Protein AF-0000000079728806 (afdb_homodimer)

Radius of gyration: 18.47 Å; Cα contacts (8 Å, |Δi|>4): 311; chains: 2; bounding box: 44×55×40 Å

Nearest PDB structures (foldseek):
  1cg5-assembly1_A  TM=2.812E-01  e=1.504E+00  Hemitrygon akajei
  1x04-assembly1_A-2  TM=3.396E-01  e=4.088E+00  Homo sapiens
  7pmx-assembly1_A  TM=2.905E-01  e=9.563E+00  Homo sapiens
  1cg5-assembly1_A  TM=2.814E-01  e=1.504E+00  Hemitrygon akajei
  1x04-assembly1_A-2  TM=3.400E-01  e=4.088E+00  Homo sapiens

Secondary structure (DSSP, 8-state):
----HHHHHHHHHHHHHHHHHHHHHHTHHHHHHTTSS--HHHHHHHHHHHHHHHHHHHHHHHHHHHHHHHH-S-SHHHHHHHHHHHHHHHHHHHHHHHTTGGGS-HHHHHHHHHHHHHHHHHHHHHHHTTT-/----HHHHHHHHHHHHHHHHHHHHHHTHHHHHHTTSS--HHHHHHHHHHHHHHHHHHHHHHHHHHHHHHHH-S-SHHHHHHHHHHHHHHHHHHHHHHHTTGGGS-HHHHHHHHHHHHHHHHHHHHHHHTTT-

Solvent-accessible surface area (backbone atoms only — not comparable to full-atom values): 13841 Å² total; per-residue (Å²): 133,87,72,53,67,72,54,48,53,49,39,51,52,21,50,50,43,16,49,50,12,52,51,51,38,70,50,43,66,60,60,49,60,71,55,62,81,59,53,74,59,52,41,34,49,50,47,40,36,46,35,43,37,13,48,42,40,20,45,65,10,42,53,54,36,51,46,34,75,74,62,40,73,74,48,66,58,42,44,52,50,46,50,54,47,43,53,52,37,47,47,56,40,51,50,39,56,76,48,37,45,88,69,48,60,67,71,57,43,52,48,43,52,52,44,44,52,48,35,50,52,50,50,50,48,68,74,44,60,85,74,113,133,88,73,55,68,72,55,48,53,50,39,51,52,21,48,50,42,18,47,50,12,52,53,51,37,70,49,42,67,62,58,48,60,71,55,64,81,58,53,72,60,52,42,33,50,50,47,40,35,46,36,43,37,14,49,42,40,20,46,64,10,43,51,55,36,52,46,35,74,74,63,38,72,75,47,66,59,43,45,51,51,46,52,54,46,43,52,52,37,48,48,57,39,50,50,39,55,74,48,38,46,89,69,48,58,69,72,58,44,53,50,44,51,52,43,44,52,49,36,49,52,49,49,51,48,68,75,43,61,83,74,115

Sequence (264 aa):
MRFDLPTILFLAASILYAGHGFLHQLIVGGAISAFQHPDERQSRLILMIWIATGGFMSFLGLLPATLILLFGADPAPVRAALWTNFIALGFLAFHSIVCGIQYLPKPLRIGFYFTSAFAVCHLLFLVTYGKFMRFDLPTILFLAASILYAGHGFLHQLIVGGAISAFQHPDERQSRLILMIWIATGGFMSFLGLLPATLILLFGADPAPVRAALWTNFIALGFLAFHSIVCGIQYLPKPLRIGFYFTSAFAVCHLLFLVTYGKF

Structure (mmCIF, N/CA/C/O backbone):
data_AF-0000000079728806-model_v1
#
loop_
_entity.id
_entity.type
_entity.pdbx_description
1 polymer 'Uncharacterized protein'
#
loop_
_atom_site.group_PDB
_atom_site.id
_atom_site.type_symbol
_atom_site.label_atom_id
_atom_site.label_alt_id
_atom_site.label_comp_id
_atom_site.label_asym_id
_atom_site.label_entity_id
_atom_site.label_seq_id
_atom_site.pdbx_PDB_ins_code
_atom_site.Cartn_x
_atom_site.Cartn_y
_atom_site.Cartn_z
_atom_site.occupancy
_atom_site.B_iso_or_equiv
_atom_site.auth_seq_id
_atom_site.auth_comp_id
_atom_site.auth_asym_id
_atom_site.auth_atom_id
_atom_site.pdbx_PDB_model_num
ATOM 1 N N . MET A 1 1 ? -8.75 14.141 22.328 1 54.91 1 MET A N 1
ATOM 2 C CA . MET A 1 1 ? -9.516 14.602 21.172 1 54.91 1 MET A CA 1
ATOM 3 C C . MET A 1 1 ? -10.844 13.859 21.078 1 54.91 1 MET A C 1
ATOM 5 O O . MET A 1 1 ? -10.898 12.641 21.25 1 54.91 1 MET A O 1
ATOM 9 N N . ARG A 1 2 ? -11.922 14.438 21.25 1 77.88 2 ARG A N 1
ATOM 10 C CA . ARG A 1 2 ? -13.219 13.789 21.141 1 77.88 2 ARG A CA 1
ATOM 11 C C . ARG A 1 2 ? -13.625 13.633 19.672 1 77.88 2 ARG A C 1
ATOM 13 O O . ARG A 1 2 ? -13.672 14.617 18.922 1 77.88 2 ARG A O 1
ATOM 20 N N . PHE A 1 3 ? -13.703 12.375 19.234 1 87.88 3 PHE A N 1
ATOM 21 C CA . PHE A 1 3 ? -14.102 12.109 17.859 1 87.88 3 PHE A CA 1
ATOM 22 C C . PHE A 1 3 ? -15.625 12.102 17.734 1 87.88 3 PHE A C 1
ATOM 24 O O . PHE A 1 3 ? -16.328 11.586 18.609 1 87.88 3 PHE A O 1
ATOM 31 N N . ASP A 1 4 ? -16.109 12.797 16.75 1 90.38 4 ASP A N 1
ATOM 32 C CA . ASP A 1 4 ? -17.531 12.68 16.438 1 90.38 4 ASP A CA 1
ATOM 33 C C . ASP A 1 4 ? -17.859 11.281 15.914 1 90.38 4 ASP A C 1
ATOM 35 O O . ASP A 1 4 ? -16.969 10.477 15.664 1 90.38 4 ASP A O 1
ATOM 39 N N . LEU A 1 5 ? -19.094 10.922 15.797 1 90.31 5 LEU A N 1
ATOM 40 C CA . LEU A 1 5 ? -19.562 9.57 15.461 1 90.31 5 LEU A CA 1
ATOM 41 C C . LEU A 1 5 ? -19.062 9.156 14.086 1 90.31 5 LEU A C 1
ATOM 43 O O . LEU A 1 5 ? -18.531 8.055 13.914 1 90.31 5 LEU A O 1
ATOM 47 N N . PRO A 1 6 ? -19.203 9.961 13.016 1 92.25 6 PRO A N 1
ATOM 48 C CA . PRO A 1 6 ? -18.672 9.578 11.711 1 92.25 6 PRO A CA 1
ATOM 49 C C . PRO A 1 6 ? -17.188 9.234 11.75 1 92.25 6 PRO A C 1
ATOM 51 O O . PRO A 1 6 ? -16.734 8.297 11.086 1 92.25 6 PRO A O 1
ATOM 54 N N . THR A 1 7 ? -16.484 9.984 12.539 1 95.25 7 THR A N 1
ATOM 55 C CA . THR A 1 7 ? -15.047 9.734 12.664 1 95.25 7 THR A CA 1
ATOM 56 C C . THR A 1 7 ? -14.789 8.406 13.367 1 95.25 7 THR A C 1
ATOM 58 O O . THR A 1 7 ? -13.906 7.648 12.969 1 95.25 7 THR A O 1
ATOM 61 N N . ILE A 1 8 ? -15.531 8.133 14.375 1 95.5 8 ILE A N 1
ATOM 62 C CA . ILE A 1 8 ? -15.383 6.883 15.109 1 95.5 8 ILE A CA 1
ATOM 63 C C . ILE A 1 8 ? -15.711 5.703 14.203 1 95.5 8 ILE A C 1
ATOM 65 O O . ILE A 1 8 ? -15 4.699 14.195 1 95.5 8 ILE A O 1
ATOM 69 N N . LEU A 1 9 ? -16.797 5.805 13.438 1 96.12 9 LEU A N 1
ATOM 70 C CA . LEU A 1 9 ? -17.203 4.75 12.523 1 96.12 9 LEU A CA 1
ATOM 71 C C . LEU A 1 9 ? -16.141 4.52 11.453 1 96.12 9 LEU A C 1
ATOM 73 O O . LEU A 1 9 ? -15.836 3.375 11.102 1 96.12 9 LEU A O 1
ATOM 77 N N . PHE A 1 10 ? -15.641 5.578 10.961 1 97.75 10 PHE A N 1
ATOM 78 C CA . PHE A 1 10 ? -14.594 5.457 9.945 1 97.75 10 PHE A CA 1
ATOM 79 C C . PHE A 1 10 ? -13.336 4.828 10.531 1 97.75 10 PHE A C 1
ATOM 81 O O . PHE A 1 10 ? -12.695 3.998 9.883 1 97.75 10 PHE A O 1
ATOM 88 N N . LEU A 1 11 ? -12.992 5.207 11.75 1 97.5 11 LEU A N 1
ATOM 89 C CA . LEU A 1 11 ? -11.852 4.609 12.438 1 97.5 11 LEU A CA 1
ATOM 90 C C . LEU A 1 11 ? -12.055 3.109 12.625 1 97.5 11 LEU A C 1
ATOM 92 O O . LEU A 1 11 ? -11.141 2.316 12.375 1 97.5 11 LEU A O 1
ATOM 96 N N . ALA A 1 12 ? -13.195 2.723 13.008 1 97.88 12 ALA A N 1
ATOM 97 C CA . ALA A 1 12 ? -13.508 1.306 13.172 1 97.88 12 ALA A CA 1
ATOM 98 C C . ALA A 1 12 ? -13.398 0.56 11.844 1 97.88 12 ALA A C 1
ATOM 100 O O . ALA A 1 12 ? -12.82 -0.527 11.789 1 97.88 12 ALA A O 1
ATOM 101 N N . ALA A 1 13 ? -13.984 1.123 10.812 1 98.19 13 ALA A N 1
ATOM 102 C CA . ALA A 1 13 ? -13.898 0.527 9.477 1 98.19 13 ALA A CA 1
ATOM 103 C C . ALA A 1 13 ? -12.445 0.394 9.023 1 98.19 13 ALA A C 1
ATOM 105 O O . ALA A 1 13 ? -12.07 -0.611 8.422 1 98.19 13 ALA A O 1
ATOM 106 N N . SER A 1 14 ? -11.664 1.399 9.312 1 98.56 14 SER A N 1
ATOM 107 C CA . SER A 1 14 ? -10.25 1.396 8.938 1 98.56 14 SER A CA 1
ATOM 108 C C . SER A 1 14 ? -9.492 0.289 9.664 1 98.56 14 SER A C 1
ATOM 110 O O . SER A 1 14 ? -8.703 -0.438 9.047 1 98.56 14 SER A O 1
ATOM 112 N N . ILE A 1 15 ? -9.719 0.127 10.883 1 98.19 15 ILE A N 1
ATOM 113 C CA . ILE A 1 15 ? -9.055 -0.894 11.688 1 98.19 15 ILE A CA 1
ATOM 114 C C . ILE A 1 15 ? -9.508 -2.281 11.242 1 98.19 15 ILE A C 1
ATOM 116 O O . ILE A 1 15 ? -8.703 -3.207 11.148 1 98.19 15 ILE A O 1
ATOM 120 N N . LEU A 1 16 ? -10.797 -2.412 10.969 1 97.94 16 LEU A N 1
ATOM 121 C CA . LEU A 1 16 ? -11.312 -3.68 10.469 1 97.94 16 LEU A CA 1
ATOM 122 C C . LEU A 1 16 ? -10.664 -4.055 9.148 1 97.94 16 LEU A C 1
ATOM 124 O O . LEU A 1 16 ? -10.289 -5.211 8.938 1 97.94 16 LEU A O 1
ATOM 128 N N . TYR A 1 17 ? -10.531 -3.131 8.281 1 97.94 17 TYR A N 1
ATOM 129 C CA . TYR A 1 17 ? -9.914 -3.395 6.988 1 97.94 17 TYR A CA 1
ATOM 130 C C . TYR A 1 17 ? -8.438 -3.748 7.148 1 97.94 17 TYR A C 1
ATOM 132 O O . TYR A 1 17 ? -7.93 -4.629 6.457 1 97.94 17 TYR A O 1
ATOM 140 N N . ALA A 1 18 ? -7.758 -3.006 8.047 1 97.62 18 ALA A N 1
ATOM 141 C CA . ALA A 1 18 ? -6.383 -3.385 8.359 1 97.62 18 ALA A CA 1
ATOM 142 C C . ALA A 1 18 ? -6.309 -4.832 8.844 1 97.62 18 ALA A C 1
ATOM 144 O O . ALA A 1 18 ? -5.414 -5.578 8.445 1 97.62 18 ALA A O 1
ATOM 145 N N . GLY A 1 19 ? -7.219 -5.211 9.711 1 97.12 19 GLY A N 1
ATOM 146 C CA . GLY A 1 19 ? -7.305 -6.586 10.18 1 97.12 19 GLY A CA 1
ATOM 147 C C . GLY A 1 19 ? -7.547 -7.582 9.062 1 97.12 19 GLY A C 1
ATOM 148 O O . GLY A 1 19 ? -6.98 -8.68 9.07 1 97.12 19 GLY A O 1
ATOM 149 N N . HIS A 1 20 ? -8.422 -7.242 8.133 1 94.94 20 HIS A N 1
ATOM 150 C CA . HIS A 1 20 ? -8.664 -8.07 6.957 1 94.94 20 HIS A CA 1
ATOM 151 C C . HIS A 1 20 ? -7.363 -8.336 6.203 1 94.94 20 HIS A C 1
ATOM 153 O O . HIS A 1 20 ? -7.098 -9.469 5.793 1 94.94 20 HIS A O 1
ATOM 159 N N . GLY A 1 21 ? -6.582 -7.324 5.973 1 94.94 21 GLY A N 1
ATOM 160 C CA . GLY A 1 21 ? -5.285 -7.504 5.336 1 94.94 21 GLY A CA 1
ATOM 161 C C . GLY A 1 21 ? -4.371 -8.438 6.105 1 94.94 21 GLY A C 1
ATOM 162 O O . GLY A 1 21 ? -3.666 -9.258 5.512 1 94.94 21 GLY A O 1
ATOM 163 N N . PHE A 1 22 ? -4.371 -8.305 7.438 1 94.75 22 PHE A N 1
ATOM 164 C CA . PHE A 1 22 ? -3.553 -9.164 8.281 1 94.75 22 PHE A CA 1
ATOM 165 C C . PHE A 1 22 ? -3.99 -10.617 8.164 1 94.75 22 PHE A C 1
ATOM 167 O O . PHE A 1 22 ? -3.156 -11.508 7.996 1 94.75 22 PHE A O 1
ATOM 174 N N . LEU A 1 23 ? -5.285 -10.859 8.195 1 92.44 23 LEU A N 1
ATOM 175 C CA . LEU A 1 23 ? -5.812 -12.211 8.055 1 92.44 23 LEU A CA 1
ATOM 176 C C . LEU A 1 23 ? -5.477 -12.781 6.676 1 92.44 23 LEU A C 1
ATOM 178 O O . LEU A 1 23 ? -5.141 -13.961 6.555 1 92.44 23 LEU A O 1
ATOM 182 N N . HIS A 1 24 ? -5.59 -11.969 5.637 1 90.81 24 HIS A N 1
ATOM 183 C CA . HIS A 1 24 ? -5.207 -12.359 4.281 1 90.81 24 HIS A CA 1
ATOM 184 C C . HIS A 1 24 ? -3.787 -12.906 4.242 1 90.81 24 HIS A C 1
ATOM 186 O O . HIS A 1 24 ? -3.535 -13.945 3.619 1 90.81 24 HIS A O 1
ATOM 192 N N . GLN A 1 25 ? -2.857 -12.32 4.965 1 90.12 25 GLN A N 1
ATOM 193 C CA . GLN A 1 25 ? -1.462 -12.742 4.992 1 90.12 25 GLN A CA 1
ATOM 194 C C . GLN A 1 25 ? -1.316 -14.117 5.641 1 90.12 25 GLN A C 1
ATOM 196 O O . GLN A 1 25 ? -0.486 -14.922 5.219 1 90.12 25 GLN A O 1
ATOM 201 N N . LEU A 1 26 ? -2.17 -14.453 6.559 1 88.5 26 LEU A N 1
ATOM 202 C CA . LEU A 1 26 ? -2.045 -15.672 7.348 1 88.5 26 LEU A CA 1
ATOM 203 C C . LEU A 1 26 ? -2.605 -16.875 6.586 1 88.5 26 LEU A C 1
ATOM 205 O O . LEU A 1 26 ? -2.213 -18.016 6.84 1 88.5 26 LEU A O 1
ATOM 209 N N . ILE A 1 27 ? 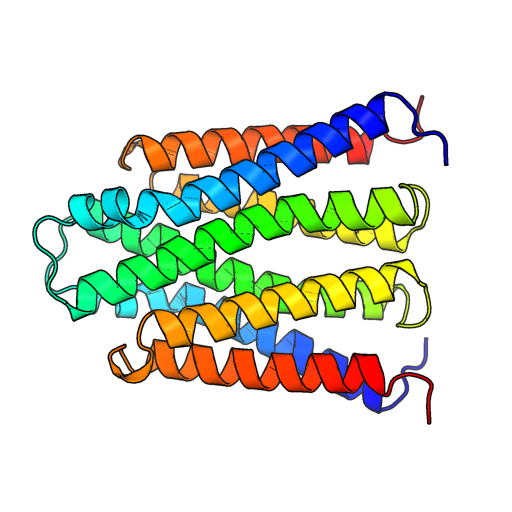-3.457 -16.672 5.625 1 84.75 27 ILE A N 1
ATOM 210 C CA . ILE A 1 27 ? -4.094 -17.797 4.938 1 84.75 27 ILE A CA 1
ATOM 211 C C . ILE A 1 27 ? -3.312 -18.125 3.666 1 84.75 27 ILE A C 1
ATOM 213 O O . ILE A 1 27 ? -3.898 -18.531 2.658 1 84.75 27 ILE A O 1
ATOM 217 N N . VAL A 1 28 ? -2.029 -18.016 3.689 1 80.06 28 VAL A N 1
ATOM 218 C CA . VAL A 1 28 ? -1.136 -18.219 2.553 1 80.06 28 VAL A CA 1
ATOM 219 C C . VAL A 1 28 ? -1.184 -19.688 2.113 1 80.06 28 VAL A C 1
ATOM 221 O O . VAL A 1 28 ? -1.068 -19.984 0.923 1 80.06 28 VAL A O 1
ATOM 224 N N . GLY A 1 29 ? -1.342 -20.578 3.02 1 79.44 29 GLY A N 1
ATOM 225 C CA . GLY A 1 29 ? -1.487 -21.984 2.664 1 79.44 29 GLY A CA 1
ATOM 226 C C . GLY A 1 29 ? -2.643 -22.234 1.714 1 79.44 29 GLY A C 1
ATOM 227 O O . GLY A 1 29 ? -2.527 -23.047 0.793 1 79.44 29 GLY A O 1
ATOM 228 N N . GLY A 1 30 ? -3.701 -21.578 1.938 1 77.81 30 GLY A N 1
ATOM 229 C CA . GLY A 1 30 ? -4.832 -21.656 1.026 1 77.81 30 GLY A CA 1
ATOM 230 C C . GLY A 1 30 ? -4.516 -21.156 -0.366 1 77.81 30 GLY A C 1
ATOM 231 O O . GLY A 1 30 ? -4.93 -21.75 -1.361 1 77.81 30 GLY A O 1
ATOM 232 N N . ALA A 1 31 ? -3.723 -20.203 -0.499 1 76.69 31 ALA A N 1
ATOM 233 C CA . ALA A 1 31 ? -3.322 -19.641 -1.788 1 76.69 31 ALA A CA 1
ATOM 234 C C . ALA A 1 31 ? -2.436 -20.625 -2.557 1 76.69 31 ALA A C 1
ATOM 236 O O . ALA A 1 31 ? -2.629 -20.828 -3.756 1 76.69 31 ALA A O 1
ATOM 237 N N . ILE A 1 32 ? -1.558 -21.188 -1.807 1 80.38 32 ILE A N 1
ATOM 238 C CA . ILE A 1 32 ? -0.634 -22.125 -2.43 1 80.38 32 ILE A CA 1
ATOM 239 C C . ILE A 1 32 ? -1.401 -23.344 -2.93 1 80.38 32 ILE A C 1
ATOM 241 O O . ILE A 1 32 ? -1.142 -23.844 -4.027 1 80.38 32 ILE A O 1
ATOM 245 N N . SER A 1 33 ? -2.293 -23.75 -2.188 1 77.38 33 SER A N 1
ATOM 246 C CA . SER A 1 33 ? -3.041 -24.953 -2.527 1 77.38 33 SER A CA 1
ATOM 247 C C . SER A 1 33 ? -3.895 -24.734 -3.771 1 77.38 33 SER A C 1
ATOM 249 O O . SER A 1 33 ? -4.25 -25.703 -4.457 1 77.38 33 SER A O 1
ATOM 251 N N . ALA A 1 34 ? -4.18 -23.578 -4.105 1 71.75 34 ALA A N 1
ATOM 252 C CA . ALA A 1 34 ? -4.957 -23.266 -5.305 1 71.75 34 ALA A CA 1
ATOM 253 C C . ALA A 1 34 ? -4.172 -23.594 -6.57 1 71.75 34 ALA A C 1
ATOM 255 O O . ALA A 1 34 ? -4.754 -23.75 -7.645 1 71.75 34 ALA A O 1
ATOM 256 N N . PHE A 1 35 ? -2.867 -23.641 -6.574 1 74.5 35 PHE A N 1
ATOM 257 C CA . PHE A 1 35 ? -2.045 -23.906 -7.746 1 74.5 35 PHE A CA 1
ATOM 258 C C . PHE A 1 35 ? -1.725 -25.391 -7.852 1 74.5 35 PHE A C 1
ATOM 260 O O . PHE A 1 35 ? -1.108 -25.828 -8.82 1 74.5 35 PHE A O 1
ATOM 267 N N . GLN A 1 36 ? -2.328 -26.062 -7.441 1 67 36 GLN A N 1
ATOM 268 C CA . GLN A 1 36 ? -2.219 -27.516 -7.566 1 67 36 GLN A CA 1
ATOM 269 C C . GLN A 1 36 ? -0.763 -27.938 -7.723 1 67 36 GLN A C 1
ATOM 271 O O . GLN A 1 36 ? -0.224 -27.938 -8.836 1 67 36 GLN A O 1
ATOM 276 N N . HIS A 1 37 ? -0.064 -28.281 -6.906 1 69.81 37 HIS A N 1
ATOM 277 C CA . HIS A 1 37 ? 1.261 -28.891 -6.816 1 69.81 37 HIS A CA 1
ATOM 278 C C . HIS A 1 37 ? 2.34 -27.938 -7.312 1 69.81 37 HIS A C 1
ATOM 280 O O . HIS A 1 37 ? 3.072 -28.25 -8.25 1 69.81 37 HIS A O 1
ATOM 286 N N . PRO A 1 38 ? 2.4 -26.766 -6.871 1 74.62 38 PRO A N 1
ATOM 287 C CA . PRO A 1 38 ? 3.498 -25.859 -7.254 1 74.62 38 PRO A CA 1
ATOM 288 C C . PRO A 1 38 ? 4.859 -26.359 -6.77 1 74.62 38 PRO A C 1
ATOM 290 O O . PRO A 1 38 ? 4.945 -27.016 -5.723 1 74.62 38 PRO A O 1
ATOM 293 N N . ASP A 1 39 ? 5.824 -26.172 -7.684 1 80.81 39 ASP A N 1
ATOM 294 C CA . ASP A 1 39 ? 7.16 -26.469 -7.188 1 80.81 39 ASP A CA 1
ATOM 295 C C . ASP A 1 39 ? 7.59 -25.469 -6.125 1 80.81 39 ASP A C 1
ATOM 297 O O . ASP A 1 39 ? 6.801 -24.609 -5.723 1 80.81 39 ASP A O 1
ATOM 301 N N . GLU A 1 40 ? 8.742 -25.641 -5.539 1 81.44 40 GLU A N 1
ATOM 302 C CA . GLU A 1 40 ? 9.211 -24.828 -4.426 1 81.44 40 GLU A CA 1
ATOM 303 C C . GLU A 1 40 ? 9.32 -23.359 -4.828 1 81.44 40 GLU A C 1
ATOM 305 O O . GLU A 1 40 ? 8.938 -22.469 -4.07 1 81.44 40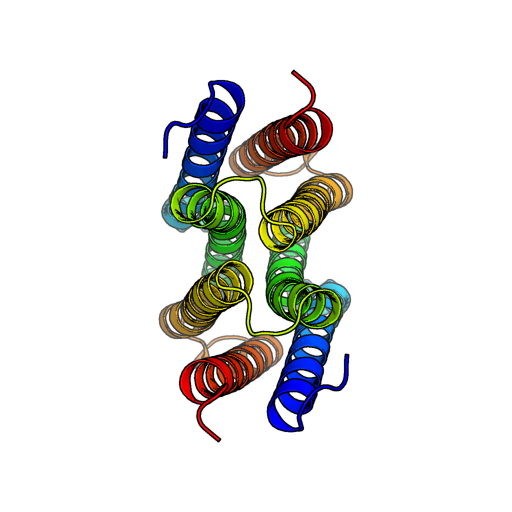 GLU A O 1
ATOM 310 N N . ARG A 1 41 ? 9.828 -23.125 -5.984 1 79.25 41 ARG A N 1
ATOM 311 C CA . ARG A 1 41 ? 10 -21.766 -6.457 1 79.25 41 ARG A CA 1
ATOM 312 C C . ARG A 1 41 ? 8.656 -21.078 -6.641 1 79.25 41 ARG A C 1
ATOM 314 O O . ARG A 1 41 ? 8.484 -19.922 -6.25 1 79.25 41 ARG A O 1
ATOM 321 N N . GLN A 1 42 ? 7.73 -21.75 -7.191 1 81.31 42 GLN A N 1
ATOM 322 C CA . GLN A 1 42 ? 6.383 -21.234 -7.391 1 81.31 42 GLN A CA 1
ATOM 323 C C . GLN A 1 42 ? 5.695 -20.953 -6.059 1 81.31 42 GLN A C 1
ATOM 325 O O . GLN A 1 42 ? 5.035 -19.922 -5.891 1 81.31 42 GLN A O 1
ATOM 330 N N . SER A 1 43 ? 5.898 -21.812 -5.148 1 83.25 43 SER A N 1
ATOM 331 C CA . SER A 1 43 ? 5.305 -21.656 -3.824 1 83.25 43 SER A CA 1
ATOM 332 C C . SER A 1 43 ? 5.844 -20.406 -3.123 1 83.25 43 SER A C 1
ATOM 334 O O . SER A 1 43 ? 5.086 -19.656 -2.512 1 83.25 43 SER A O 1
ATOM 336 N N . ARG A 1 44 ? 7.09 -20.188 -3.238 1 83.62 44 ARG A N 1
ATOM 337 C CA . ARG A 1 44 ? 7.715 -19.016 -2.627 1 83.62 44 ARG A CA 1
ATOM 338 C C . ARG A 1 44 ? 7.23 -17.734 -3.289 1 83.62 44 ARG A C 1
ATOM 340 O O . ARG A 1 44 ? 7.059 -16.703 -2.619 1 83.62 44 ARG A O 1
ATOM 347 N N . LEU A 1 45 ? 7.059 -17.797 -4.551 1 83.19 45 LEU A N 1
ATOM 348 C CA . LEU A 1 45 ? 6.547 -16.625 -5.27 1 83.19 45 LEU A CA 1
ATOM 349 C C . LEU A 1 45 ? 5.125 -16.297 -4.828 1 83.19 45 LEU A C 1
ATOM 351 O O . LEU A 1 45 ? 4.816 -15.141 -4.543 1 83.19 45 LEU A O 1
ATOM 355 N N . ILE A 1 46 ? 4.336 -17.297 -4.734 1 83.75 46 ILE A N 1
ATOM 356 C CA . ILE A 1 46 ? 2.961 -17.078 -4.293 1 83.75 46 ILE A CA 1
ATOM 357 C C . ILE A 1 46 ? 2.953 -16.531 -2.869 1 83.75 46 ILE A C 1
ATOM 359 O O . ILE A 1 46 ? 2.211 -15.594 -2.568 1 83.75 46 ILE A O 1
ATOM 363 N N . LEU A 1 47 ? 3.779 -17.094 -2.07 1 85.44 47 LEU A N 1
ATOM 364 C CA . LEU A 1 47 ? 3.902 -16.625 -0.692 1 85.44 47 LEU A CA 1
ATOM 365 C C . LEU A 1 47 ? 4.266 -15.148 -0.647 1 85.44 47 LEU A C 1
ATOM 367 O O . LEU A 1 47 ? 3.627 -14.367 0.064 1 85.44 47 LEU A O 1
ATOM 371 N N . MET A 1 48 ? 5.191 -14.789 -1.419 1 87.81 48 MET A N 1
ATOM 372 C CA . MET A 1 48 ? 5.703 -13.422 -1.41 1 87.81 48 MET A CA 1
ATOM 373 C C . MET A 1 48 ? 4.641 -12.438 -1.881 1 87.81 48 MET A C 1
ATOM 375 O O . MET A 1 48 ? 4.371 -11.438 -1.209 1 87.81 48 MET A O 1
ATOM 379 N N . ILE A 1 49 ? 4.023 -12.758 -2.943 1 87.06 49 ILE A N 1
ATOM 380 C CA . ILE A 1 49 ? 3.086 -11.805 -3.523 1 87.06 49 ILE A CA 1
ATOM 381 C C . ILE A 1 49 ? 1.796 -11.789 -2.707 1 87.06 49 ILE A C 1
ATOM 383 O O . ILE A 1 49 ? 1.155 -10.742 -2.568 1 87.06 49 ILE A O 1
ATOM 387 N N . TRP A 1 50 ? 1.45 -12.93 -2.113 1 88.06 50 TRP A N 1
ATOM 388 C CA . TRP A 1 50 ? 0.273 -13.023 -1.256 1 88.06 50 TRP A CA 1
ATOM 389 C C . TRP A 1 50 ? 0.445 -12.164 -0.004 1 88.06 50 TRP A C 1
ATOM 391 O O . TRP A 1 50 ? -0.433 -11.375 0.339 1 88.06 50 TRP A O 1
ATOM 401 N N . ILE A 1 51 ? 1.519 -12.25 0.576 1 90.75 51 ILE A N 1
ATOM 402 C CA . ILE A 1 51 ? 1.796 -11.5 1.797 1 90.75 51 ILE A CA 1
ATOM 403 C C . ILE A 1 51 ? 1.9 -10.008 1.476 1 90.75 51 ILE A C 1
ATOM 405 O O . ILE A 1 51 ? 1.405 -9.172 2.23 1 90.75 51 ILE A O 1
ATOM 409 N N . ALA A 1 52 ? 2.504 -9.727 0.376 1 91.75 52 ALA A N 1
ATOM 410 C CA . ALA A 1 52 ? 2.609 -8.328 -0.027 1 91.75 52 ALA A CA 1
ATOM 411 C C . ALA A 1 52 ? 1.229 -7.723 -0.258 1 91.75 52 ALA A C 1
ATOM 413 O O . ALA A 1 52 ? 0.977 -6.574 0.122 1 91.75 52 ALA A O 1
ATOM 414 N N . THR A 1 53 ? 0.348 -8.43 -0.856 1 92.06 53 THR A N 1
ATOM 415 C CA . THR A 1 53 ? -1.004 -7.949 -1.11 1 92.06 53 THR A CA 1
ATOM 416 C C . THR A 1 53 ? -1.744 -7.699 0.2 1 92.06 53 THR A C 1
ATOM 418 O O . THR A 1 53 ? -2.363 -6.648 0.378 1 92.06 53 THR A O 1
ATOM 421 N N . GLY A 1 54 ? -1.649 -8.633 1.02 1 93.75 54 GLY A N 1
ATOM 422 C CA . GLY A 1 54 ? -2.24 -8.422 2.332 1 93.75 54 GLY A CA 1
ATOM 423 C C . GLY A 1 54 ? -1.643 -7.25 3.08 1 93.75 54 GLY A C 1
ATOM 424 O O . GLY A 1 54 ? -2.352 -6.531 3.787 1 93.75 54 GLY A O 1
ATOM 425 N N . GLY A 1 55 ? -0.327 -7.152 2.961 1 95 55 GLY A N 1
ATOM 426 C CA . GLY A 1 55 ? 0.341 -6.004 3.553 1 95 55 GLY A CA 1
ATOM 427 C C . GLY A 1 55 ? -0.17 -4.68 3.021 1 95 55 GLY A C 1
ATOM 428 O O . GLY A 1 55 ? -0.319 -3.717 3.779 1 95 55 GLY A O 1
ATOM 429 N N . PHE A 1 56 ? -0.42 -4.641 1.726 1 96.31 56 PHE A N 1
ATOM 430 C CA . PHE A 1 56 ? -0.988 -3.447 1.108 1 96.31 56 PHE A CA 1
ATOM 431 C C . PHE A 1 56 ? -2.336 -3.105 1.731 1 96.31 56 PHE A C 1
ATOM 433 O O . PHE A 1 56 ? -2.578 -1.957 2.109 1 96.31 56 PHE A O 1
ATOM 440 N N . MET A 1 57 ? -3.152 -4.094 1.903 1 96.19 57 MET A N 1
ATOM 441 C CA . MET A 1 57 ? -4.473 -3.896 2.496 1 96.19 57 MET A CA 1
ATOM 442 C C . MET A 1 57 ? -4.355 -3.408 3.936 1 96.19 57 MET A C 1
ATOM 444 O O . MET A 1 57 ? -5.043 -2.469 4.336 1 96.19 57 MET A O 1
ATOM 448 N N . SER A 1 58 ? -3.496 -4.023 4.66 1 97.19 58 SER A N 1
ATOM 449 C CA . SER A 1 58 ? -3.295 -3.605 6.043 1 97.19 58 SER A CA 1
ATOM 450 C C . SER A 1 58 ? -2.836 -2.152 6.117 1 97.19 58 SER A C 1
ATOM 452 O O . SER A 1 58 ? -3.312 -1.388 6.961 1 97.19 58 SER A O 1
ATOM 454 N N . PHE A 1 59 ? -1.943 -1.815 5.254 1 98.19 59 PHE A N 1
ATOM 455 C CA . PHE A 1 59 ? -1.423 -0.454 5.238 1 98.19 59 PHE A CA 1
ATOM 456 C C . PHE A 1 59 ? -2.531 0.545 4.926 1 98.19 59 PHE A C 1
ATOM 458 O O . PHE A 1 59 ? -2.621 1.597 5.562 1 98.19 59 PHE A O 1
ATOM 465 N N . LEU A 1 60 ? -3.373 0.224 4.004 1 98.25 60 LEU A N 1
ATOM 466 C CA . LEU A 1 60 ? -4.434 1.129 3.578 1 98.25 60 LEU A CA 1
ATOM 467 C C . LEU A 1 60 ? -5.465 1.318 4.688 1 98.25 60 LEU A C 1
ATOM 469 O O . LEU A 1 60 ? -6.219 2.297 4.68 1 98.25 60 LEU A O 1
ATOM 473 N N . GLY A 1 61 ? -5.52 0.395 5.578 1 98.44 61 GLY A N 1
ATOM 474 C CA . GLY A 1 61 ? -6.359 0.567 6.754 1 98.44 61 GLY A CA 1
ATOM 475 C C . GLY A 1 61 ? -5.66 1.3 7.883 1 98.44 61 GLY A C 1
ATOM 476 O O . GLY A 1 61 ? -6.254 2.168 8.523 1 98.44 61 GLY A O 1
ATOM 477 N N . LEU A 1 62 ? -4.379 1.032 8.062 1 98.19 62 LEU A N 1
ATOM 478 C CA . LEU A 1 62 ? -3.637 1.555 9.203 1 98.19 62 LEU A CA 1
ATOM 479 C C . LEU A 1 62 ? -3.283 3.023 8.992 1 98.19 62 LEU A C 1
ATOM 481 O O . LEU A 1 62 ? -3.242 3.799 9.953 1 98.19 62 LEU A O 1
ATOM 485 N N . LEU A 1 63 ? -3.014 3.416 7.793 1 98.44 63 LEU A N 1
ATOM 486 C CA . LEU A 1 63 ? -2.594 4.789 7.523 1 98.44 63 LEU A CA 1
ATOM 487 C C . LEU A 1 63 ? -3.668 5.781 7.961 1 98.44 63 LEU A C 1
ATOM 489 O O . LEU A 1 63 ? -3.408 6.66 8.789 1 98.44 63 LEU A O 1
ATOM 493 N N . PRO A 1 64 ? -4.887 5.664 7.457 1 98.31 64 PRO A N 1
ATOM 494 C CA . PRO A 1 64 ? -5.906 6.609 7.922 1 98.31 64 PRO A CA 1
ATOM 495 C C . PRO A 1 64 ? -6.16 6.508 9.422 1 98.31 64 PRO A C 1
ATOM 497 O O . PRO A 1 64 ? -6.363 7.527 10.086 1 98.31 64 PRO A O 1
ATOM 500 N N . ALA A 1 65 ? -6.18 5.254 9.961 1 98.25 65 ALA A N 1
ATOM 501 C CA . ALA A 1 65 ? -6.406 5.086 11.398 1 98.25 65 ALA A CA 1
ATOM 502 C C . ALA A 1 65 ? -5.352 5.832 12.211 1 98.25 65 ALA A C 1
ATOM 504 O O . ALA A 1 65 ? -5.684 6.551 13.156 1 98.25 65 ALA A O 1
ATOM 505 N N . THR A 1 66 ? -4.098 5.703 11.812 1 98.19 66 THR A N 1
ATOM 506 C CA . THR A 1 66 ? -2.99 6.328 12.531 1 98.19 66 THR A CA 1
ATOM 507 C C . THR A 1 66 ? -3.09 7.852 12.453 1 98.19 66 THR A C 1
ATOM 509 O O . THR A 1 66 ? -3.004 8.531 13.477 1 98.19 66 THR A O 1
ATOM 512 N N . LEU A 1 67 ? -3.295 8.398 11.328 1 98.38 67 LEU A N 1
ATOM 513 C CA . LEU A 1 67 ? -3.305 9.844 11.141 1 98.38 67 LEU A CA 1
ATOM 514 C C . LEU A 1 67 ? -4.492 10.477 11.859 1 98.38 67 LEU A C 1
ATOM 516 O O . LEU A 1 67 ? -4.348 11.516 12.5 1 98.38 67 LEU A O 1
ATOM 520 N N . ILE A 1 68 ? -5.602 9.812 11.766 1 97.75 68 ILE A N 1
ATOM 521 C CA . ILE A 1 68 ? -6.801 10.367 12.383 1 97.75 68 ILE A CA 1
ATOM 522 C C . ILE A 1 68 ? -6.676 10.281 13.906 1 97.75 68 ILE A C 1
ATOM 524 O O . ILE A 1 68 ? -7.051 11.219 14.617 1 97.75 68 ILE A O 1
ATOM 528 N N . LEU A 1 69 ? -6.188 9.203 14.383 1 97.44 69 LEU A N 1
ATOM 529 C CA . LEU A 1 69 ? -6.02 9.047 15.828 1 97.44 69 LEU A CA 1
ATOM 530 C C . LEU A 1 69 ? -5.055 10.094 16.375 1 97.44 69 LEU A C 1
ATOM 532 O O . LEU A 1 69 ? -5.262 10.625 17.469 1 97.44 69 LEU A O 1
ATOM 536 N N . LEU A 1 70 ? -4.078 10.438 15.594 1 97.25 70 LEU A N 1
ATOM 537 C CA . LEU A 1 70 ? -3.029 11.328 16.094 1 97.25 70 LEU A CA 1
ATOM 538 C C . LEU A 1 70 ? -3.402 12.789 15.859 1 97.25 70 LEU A C 1
ATOM 540 O O . LEU A 1 70 ? -3.066 13.656 16.672 1 97.25 70 LEU A O 1
ATOM 544 N N . PHE A 1 71 ? -4.113 13.094 14.781 1 97 71 PHE A N 1
ATOM 545 C CA . PHE A 1 71 ? -4.203 14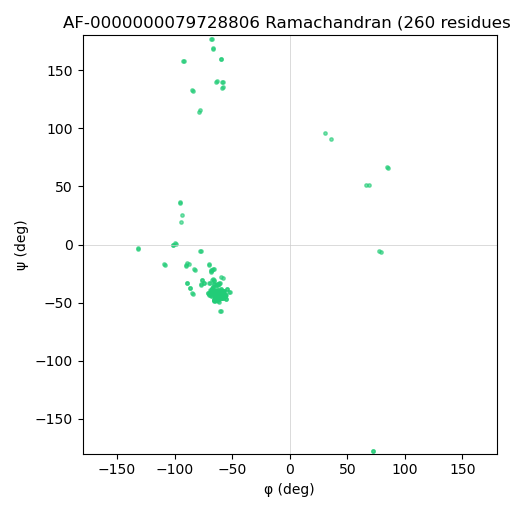.492 14.391 1 97 71 PHE A CA 1
ATOM 546 C C . PHE A 1 71 ? -5.645 14.883 14.102 1 97 71 PHE A C 1
ATOM 548 O O . PHE A 1 71 ? -5.938 16.047 13.836 1 97 71 PHE A O 1
ATOM 555 N N . GLY A 1 72 ? -6.531 13.938 14.18 1 95.31 72 GLY A N 1
ATOM 556 C CA . GLY A 1 72 ? -7.879 14.234 13.711 1 95.31 72 GLY A CA 1
ATOM 557 C C . GLY A 1 72 ? -7.973 14.344 12.203 1 95.31 72 GLY A C 1
ATOM 558 O O . GLY A 1 72 ? -6.988 14.125 11.492 1 95.31 72 GLY A O 1
ATOM 559 N N . ALA A 1 73 ? -9.148 14.664 11.703 1 94.12 73 ALA A N 1
ATOM 560 C CA . ALA A 1 73 ? -9.398 14.664 10.266 1 94.12 73 ALA A CA 1
ATOM 561 C C . ALA A 1 73 ? -9.312 16.078 9.688 1 94.12 73 ALA A C 1
ATOM 563 O O . ALA A 1 73 ? -9.336 16.25 8.469 1 94.12 73 ALA A O 1
ATOM 564 N N . ASP A 1 74 ? -9.047 17.031 10.422 1 93.75 74 ASP A N 1
ATOM 565 C CA . ASP A 1 74 ? -9.172 18.422 10 1 93.75 74 ASP A CA 1
ATOM 566 C C . ASP A 1 74 ? -7.93 18.891 9.242 1 93.75 74 ASP A C 1
ATOM 568 O O . ASP A 1 74 ? -8.039 19.578 8.227 1 93.75 74 ASP A O 1
ATOM 572 N N . PRO A 1 75 ? -6.742 18.547 9.688 1 96.25 75 PRO A N 1
ATOM 573 C CA . PRO A 1 75 ? -5.551 19.062 9 1 96.25 75 PRO A CA 1
ATOM 574 C C . PRO A 1 75 ? -5.512 18.688 7.523 1 96.25 75 PRO A C 1
ATOM 576 O O . PRO A 1 75 ? -5.816 17.547 7.164 1 96.25 75 PRO A O 1
ATOM 579 N N . ALA A 1 76 ? -5.102 19.609 6.723 1 96.88 76 ALA A N 1
ATOM 580 C CA . ALA A 1 76 ? -5.094 19.438 5.27 1 96.88 76 ALA A CA 1
ATOM 581 C C . ALA A 1 76 ? -4.223 18.25 4.855 1 96.88 76 ALA A C 1
ATOM 583 O O . ALA A 1 76 ? -4.598 17.484 3.977 1 96.88 76 ALA A O 1
ATOM 584 N N . PRO A 1 77 ? -3.061 18 5.445 1 97.75 77 PRO A N 1
ATOM 585 C CA . PRO A 1 77 ? -2.256 16.844 5.055 1 97.75 77 PRO A CA 1
ATOM 586 C C . PRO A 1 77 ? -2.955 15.523 5.344 1 97.75 77 PRO A C 1
ATOM 588 O O . PRO A 1 77 ? -2.771 14.547 4.605 1 97.75 77 PRO A O 1
ATOM 591 N N . VAL A 1 78 ? -3.682 15.5 6.398 1 97.88 78 VAL A N 1
ATOM 592 C CA . VAL A 1 78 ? -4.418 14.281 6.699 1 97.88 78 VAL A CA 1
ATOM 593 C C . VAL A 1 78 ? -5.445 14.016 5.602 1 97.88 78 VAL A C 1
ATOM 595 O O . VAL A 1 78 ? -5.523 12.898 5.074 1 97.88 78 VAL A O 1
ATOM 598 N N . ARG A 1 79 ? -6.113 15.039 5.219 1 97.19 79 ARG A N 1
ATOM 599 C CA . ARG A 1 79 ? -7.129 14.883 4.184 1 97.19 79 ARG A CA 1
ATOM 600 C C . ARG A 1 79 ? -6.496 14.469 2.855 1 97.19 79 ARG A C 1
ATOM 602 O O . ARG A 1 79 ? -7.047 13.641 2.133 1 97.19 79 ARG A O 1
ATOM 609 N N . ALA A 1 80 ? -5.422 15.039 2.568 1 97.5 80 ALA A N 1
ATOM 610 C CA . ALA A 1 80 ? -4.727 14.672 1.339 1 97.5 80 ALA A CA 1
ATOM 611 C C . ALA A 1 80 ? -4.289 13.203 1.371 1 97.5 80 ALA A C 1
ATOM 613 O O . ALA A 1 80 ? -4.387 12.5 0.364 1 97.5 80 ALA A O 1
ATOM 614 N N . ALA A 1 81 ? -3.768 12.766 2.486 1 98.19 81 ALA A N 1
ATOM 615 C CA . ALA A 1 81 ? -3.395 11.359 2.643 1 98.19 81 ALA A CA 1
ATOM 616 C C . ALA A 1 81 ? -4.605 10.453 2.471 1 98.19 81 ALA A C 1
ATOM 618 O O . ALA A 1 81 ? -4.508 9.391 1.848 1 98.19 81 ALA A O 1
ATOM 619 N N . LEU A 1 82 ? -5.715 10.883 3.006 1 98.12 82 LEU A N 1
ATOM 620 C CA . LEU A 1 82 ? -6.934 10.094 2.895 1 98.12 82 LEU A CA 1
ATOM 621 C C . LEU A 1 82 ? -7.406 10.023 1.446 1 98.12 82 LEU A C 1
ATOM 623 O O . LEU A 1 82 ? -7.855 8.969 0.985 1 98.12 82 LEU A O 1
ATOM 627 N N . TRP A 1 83 ? -7.32 11.086 0.766 1 97.94 83 TRP A N 1
ATOM 628 C CA . TRP A 1 83 ? -7.691 11.055 -0.646 1 97.94 83 TRP A CA 1
ATOM 629 C C . TRP A 1 83 ? -6.758 10.141 -1.434 1 97.94 83 TRP A C 1
ATOM 631 O O . TRP A 1 83 ? -7.211 9.375 -2.289 1 97.94 83 TRP A O 1
ATOM 641 N N . THR A 1 84 ? -5.453 10.234 -1.204 1 97.81 84 THR A N 1
ATOM 642 C CA . THR A 1 84 ? -4.504 9.344 -1.865 1 97.81 84 THR A CA 1
ATOM 643 C C . THR A 1 84 ? -4.801 7.887 -1.527 1 97.81 84 THR A C 1
ATOM 645 O O . THR A 1 84 ? -4.719 7.016 -2.395 1 97.81 84 THR A O 1
ATOM 648 N N . ASN A 1 85 ? -5.129 7.648 -0.278 1 98.44 85 ASN A N 1
ATOM 649 C CA . ASN A 1 85 ? -5.527 6.324 0.183 1 98.44 85 ASN A CA 1
ATOM 650 C C . ASN A 1 85 ? -6.758 5.816 -0.562 1 98.44 85 ASN A C 1
ATOM 652 O O . ASN A 1 85 ? -6.809 4.652 -0.967 1 98.44 85 ASN A O 1
ATOM 656 N N . PHE A 1 86 ? -7.75 6.668 -0.794 1 98.19 86 PHE A N 1
ATOM 657 C CA . PHE A 1 86 ? -8.961 6.297 -1.512 1 98.19 86 PHE A CA 1
ATOM 658 C C . PHE A 1 86 ? -8.641 5.895 -2.947 1 98.19 86 PHE A C 1
ATOM 660 O O . PHE A 1 86 ? -9.195 4.918 -3.463 1 98.19 86 PHE A O 1
ATOM 667 N N . ILE A 1 87 ? -7.762 6.629 -3.535 1 97.69 87 ILE A N 1
ATOM 668 C CA . ILE A 1 87 ? -7.363 6.32 -4.906 1 97.69 87 ILE A CA 1
ATOM 669 C C . ILE A 1 87 ? -6.715 4.941 -4.957 1 97.69 87 ILE A C 1
ATOM 671 O O . ILE A 1 87 ? -6.98 4.156 -5.871 1 97.69 87 ILE A O 1
ATOM 675 N N . ALA A 1 88 ? -5.906 4.656 -3.996 1 97.69 88 ALA A N 1
ATOM 676 C CA . ALA A 1 88 ? -5.27 3.344 -3.926 1 97.69 88 ALA A CA 1
ATOM 677 C C . ALA A 1 88 ? -6.305 2.24 -3.732 1 97.69 88 ALA A C 1
ATOM 679 O O . ALA A 1 88 ? -6.207 1.175 -4.348 1 97.69 88 ALA A O 1
ATOM 680 N N . LEU A 1 89 ? -7.289 2.469 -2.9 1 97.81 89 LEU A N 1
ATOM 681 C CA . LEU A 1 89 ? -8.375 1.51 -2.713 1 97.81 89 LEU A CA 1
ATOM 682 C C . LEU A 1 89 ? -9.156 1.311 -4.008 1 97.81 89 LEU A C 1
ATOM 684 O O . LEU A 1 89 ? -9.508 0.183 -4.352 1 97.81 89 LEU A O 1
ATOM 688 N N . GLY A 1 90 ? -9.445 2.363 -4.66 1 96.81 90 GLY A N 1
ATOM 689 C CA . GLY A 1 90 ? -10.086 2.271 -5.961 1 96.81 90 GLY A CA 1
ATOM 690 C C . GLY A 1 90 ? -9.297 1.454 -6.965 1 96.81 90 GLY A C 1
ATOM 691 O O . GLY A 1 90 ? -9.867 0.659 -7.715 1 96.81 90 GLY A O 1
ATOM 692 N N . PHE A 1 91 ? -8.031 1.684 -6.973 1 96 91 PHE A N 1
ATOM 693 C CA . PHE A 1 91 ? -7.148 0.915 -7.84 1 96 91 PHE A CA 1
ATOM 694 C C . PHE A 1 91 ? -7.25 -0.575 -7.535 1 96 91 PHE A C 1
ATOM 696 O O . PHE A 1 91 ? -7.402 -1.39 -8.445 1 96 91 PHE A O 1
ATOM 703 N N . LEU A 1 92 ? -7.219 -0.935 -6.223 1 94.69 92 LEU A N 1
ATOM 704 C CA . LEU A 1 92 ? -7.285 -2.34 -5.832 1 94.69 92 LEU A CA 1
ATOM 705 C C . LEU A 1 92 ? -8.617 -2.953 -6.242 1 94.69 92 LEU A C 1
ATOM 707 O O . LEU A 1 92 ? -8.664 -4.074 -6.754 1 94.69 92 LEU A O 1
ATOM 711 N N . ALA A 1 93 ? -9.656 -2.221 -6.09 1 93.31 93 ALA A N 1
ATOM 712 C CA . ALA A 1 93 ? -10.977 -2.727 -6.457 1 93.31 93 ALA A CA 1
ATOM 713 C C . ALA A 1 93 ? -11.109 -2.861 -7.973 1 93.31 93 ALA A C 1
ATOM 715 O O . ALA A 1 93 ? -11.555 -3.896 -8.477 1 93.31 93 ALA A O 1
ATOM 716 N N . PHE A 1 94 ? -10.641 -1.854 -8.672 1 92.12 94 PHE A N 1
ATOM 717 C CA . PHE A 1 94 ? -10.773 -1.82 -10.125 1 92.12 94 PHE A CA 1
ATOM 718 C C . PHE A 1 94 ? -9.922 -2.91 -10.773 1 92.12 94 PHE A C 1
ATOM 720 O O . PHE A 1 94 ? -10.383 -3.605 -11.68 1 92.12 94 PHE A O 1
ATOM 727 N N . HIS A 1 95 ? -8.734 -3.066 -10.328 1 88.94 95 HIS A N 1
ATOM 728 C CA . HIS A 1 95 ? -7.875 -4.066 -10.961 1 88.94 95 HIS A CA 1
ATOM 729 C C . HIS A 1 95 ? -8.406 -5.473 -10.727 1 88.94 95 HIS A C 1
ATOM 731 O O . HIS A 1 95 ? -8.25 -6.352 -11.578 1 88.94 95 HIS A O 1
ATOM 737 N N . SER A 1 96 ? -9.062 -5.68 -9.594 1 88.25 96 SER A N 1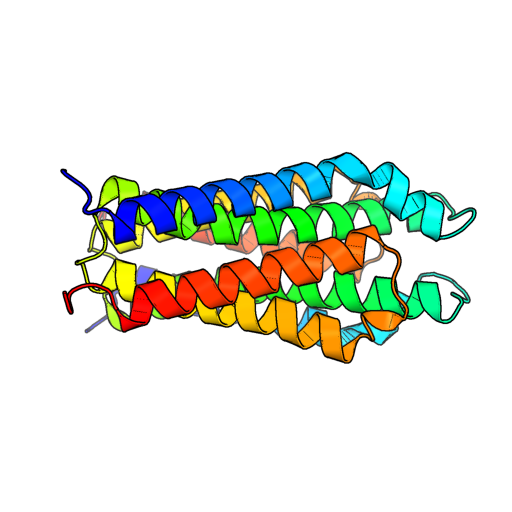
ATOM 738 C CA . SER A 1 96 ? -9.688 -6.973 -9.328 1 88.25 96 SER A CA 1
ATOM 739 C C . SER A 1 96 ? -10.781 -7.277 -10.344 1 88.25 96 SER A C 1
ATOM 741 O O . SER A 1 96 ? -10.906 -8.414 -10.805 1 88.25 96 SER A O 1
ATOM 743 N N . ILE A 1 97 ? -11.531 -6.293 -10.727 1 88 97 ILE A N 1
ATOM 744 C CA . ILE A 1 97 ? -12.602 -6.453 -11.711 1 88 97 ILE A CA 1
ATOM 745 C C . ILE A 1 97 ? -12 -6.785 -13.07 1 88 97 ILE A C 1
ATOM 747 O O . ILE A 1 97 ? -12.461 -7.707 -13.75 1 88 97 ILE A O 1
ATOM 751 N N . VAL A 1 98 ? -10.93 -6.133 -13.422 1 86.44 98 VAL A N 1
ATOM 752 C CA . VAL A 1 98 ? -10.297 -6.305 -14.727 1 86.44 98 VAL A CA 1
ATOM 753 C C . VAL A 1 98 ? -9.664 -7.691 -14.812 1 86.44 98 VAL A C 1
ATOM 755 O O . VAL A 1 98 ? -9.633 -8.305 -15.883 1 86.44 98 VAL A O 1
ATOM 758 N N . CYS A 1 99 ? -9.156 -8.219 -13.672 1 85.75 99 CYS A N 1
ATOM 759 C CA . CYS A 1 99 ? -8.523 -9.531 -13.641 1 85.75 99 CYS A CA 1
ATOM 760 C C . CYS A 1 99 ? -9.578 -10.641 -13.656 1 85.75 99 CYS A C 1
ATOM 762 O O . CYS A 1 99 ? -9.234 -11.812 -13.805 1 85.75 99 CYS A O 1
ATOM 764 N N . GLY A 1 100 ? -10.883 -10.289 -13.578 1 84.31 100 GLY A N 1
ATOM 765 C CA . GLY A 1 100 ? -11.953 -11.273 -13.617 1 84.31 100 GLY A CA 1
ATOM 766 C C . GLY A 1 100 ? -12.25 -11.883 -12.266 1 84.31 100 GLY A C 1
ATOM 767 O O . GLY A 1 100 ? -12.133 -13.102 -12.094 1 84.31 100 GLY A O 1
ATOM 768 N N . ILE A 1 101 ? -12.719 -11.133 -11.43 1 80.25 101 ILE A N 1
ATOM 769 C CA . ILE A 1 101 ? -12.984 -11.508 -10.047 1 80.25 101 ILE A CA 1
ATOM 770 C C . ILE A 1 101 ? -13.961 -12.672 -10 1 80.25 101 ILE A C 1
ATOM 772 O O . ILE A 1 101 ? -13.891 -13.516 -9.102 1 80.25 101 ILE A O 1
ATOM 776 N N . GLN A 1 102 ? -14.789 -12.766 -10.984 1 81.25 102 GLN A N 1
ATOM 777 C CA . GLN A 1 102 ? -15.805 -13.82 -10.984 1 81.25 102 GLN A CA 1
ATOM 778 C C . GLN A 1 102 ? -15.172 -15.195 -11.195 1 81.25 102 GLN A C 1
ATOM 780 O O . GLN A 1 102 ? -15.773 -16.219 -10.867 1 81.25 102 GLN A O 1
ATOM 785 N N . TYR A 1 103 ? -13.922 -15.227 -11.688 1 79.38 103 TYR A N 1
ATOM 786 C CA . TYR A 1 103 ? -13.258 -16.5 -11.977 1 79.38 103 TYR A CA 1
ATOM 787 C C . TYR A 1 103 ? -12.273 -16.859 -10.875 1 79.38 103 TYR A C 1
ATOM 789 O O . TYR A 1 103 ? -11.656 -17.922 -10.898 1 79.38 103 TYR A O 1
ATOM 797 N N . LEU A 1 104 ? -12.141 -16.031 -9.867 1 79.19 104 LEU A N 1
ATOM 798 C CA . LEU A 1 104 ? -11.148 -16.25 -8.82 1 79.19 104 LEU A CA 1
ATOM 799 C C . LEU A 1 104 ? -11.758 -17.031 -7.656 1 79.19 104 LEU A C 1
ATOM 801 O O . LEU A 1 104 ? -12.977 -17.062 -7.496 1 79.19 104 LEU A O 1
ATOM 805 N N . PRO A 1 105 ? -10.883 -17.656 -6.922 1 75.69 105 PRO A N 1
ATOM 806 C CA . PRO A 1 105 ? -11.375 -18.406 -5.758 1 75.69 105 PRO A CA 1
ATOM 807 C C . PRO A 1 105 ? -12.109 -17.516 -4.754 1 75.69 105 PRO A C 1
ATOM 809 O O . PRO A 1 105 ? -11.883 -16.297 -4.719 1 75.69 105 PRO A O 1
ATOM 812 N N . LYS A 1 106 ? -12.945 -18.141 -3.893 1 78.75 106 LYS A N 1
ATOM 813 C CA . LYS A 1 106 ? -13.852 -17.469 -2.963 1 78.75 106 LYS A CA 1
ATOM 814 C C . LYS A 1 106 ? -13.094 -16.5 -2.053 1 78.75 106 LYS A C 1
ATOM 816 O O . LYS A 1 106 ? -13.531 -15.367 -1.846 1 78.75 106 LYS A O 1
ATOM 821 N N . PRO A 1 107 ? -11.961 -16.781 -1.491 1 75 107 PRO A N 1
ATOM 822 C CA . PRO A 1 107 ? -11.273 -15.844 -0.6 1 75 107 PRO A CA 1
ATOM 823 C C . PRO A 1 107 ? -10.906 -14.539 -1.291 1 75 107 PRO A C 1
ATOM 825 O O . PRO A 1 107 ? -10.977 -13.469 -0.676 1 75 107 PRO A O 1
ATOM 828 N N . LEU A 1 108 ? -10.617 -14.641 -2.502 1 80.31 108 LEU A N 1
ATOM 829 C C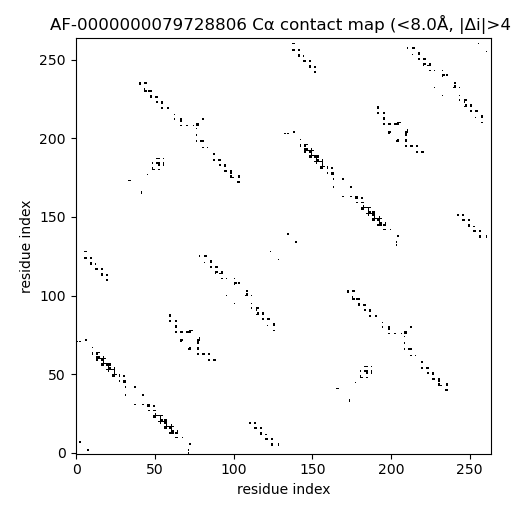A . LEU A 1 108 ? -10.258 -13.445 -3.252 1 80.31 108 LEU A CA 1
ATOM 830 C C . LEU A 1 108 ? -11.492 -12.602 -3.547 1 80.31 108 LEU A C 1
ATOM 832 O O . LEU A 1 108 ? -11.43 -11.367 -3.541 1 80.31 108 LEU A O 1
ATOM 836 N N . ARG A 1 109 ? -12.555 -13.289 -3.727 1 85.06 109 ARG A N 1
ATOM 837 C CA . ARG A 1 109 ? -13.797 -12.555 -3.949 1 85.06 109 ARG A CA 1
ATOM 838 C C . ARG A 1 109 ? -14.219 -11.805 -2.689 1 85.06 109 ARG A C 1
ATOM 840 O O . ARG A 1 109 ? -14.68 -10.664 -2.764 1 85.06 109 ARG A O 1
ATOM 847 N N . ILE A 1 110 ? -14.031 -12.453 -1.619 1 83.44 110 ILE A N 1
ATOM 848 C CA . ILE A 1 110 ? -14.336 -11.828 -0.339 1 83.44 110 ILE A CA 1
ATOM 849 C C . ILE A 1 110 ? -13.445 -10.602 -0.14 1 83.44 110 ILE A C 1
ATOM 851 O O . ILE A 1 110 ? -13.914 -9.555 0.306 1 83.44 110 ILE A O 1
ATOM 855 N N . GLY A 1 111 ? -12.203 -10.766 -0.503 1 87 111 GLY A N 1
ATOM 856 C CA . GLY A 1 111 ? -11.289 -9.633 -0.417 1 87 111 GLY A CA 1
ATOM 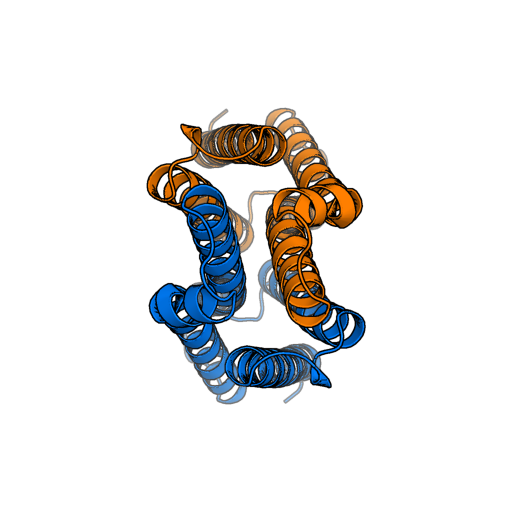857 C C . GLY A 1 111 ? -11.719 -8.453 -1.256 1 87 111 GLY A C 1
ATOM 858 O O . GLY A 1 111 ? -11.625 -7.305 -0.813 1 87 111 GLY A O 1
ATOM 859 N N . PHE A 1 112 ? -12.227 -8.719 -2.369 1 89.38 112 PHE A N 1
ATOM 860 C CA . PHE A 1 112 ? -12.727 -7.668 -3.25 1 89.38 112 PHE A CA 1
ATOM 861 C C . PHE A 1 112 ? -13.898 -6.934 -2.604 1 89.38 112 PHE A C 1
ATOM 863 O O . PHE A 1 112 ? -13.945 -5.699 -2.625 1 89.38 112 PHE A O 1
ATOM 870 N N . TYR A 1 113 ? -14.773 -7.672 -2.045 1 91.44 113 TYR A N 1
ATOM 871 C CA . TYR A 1 113 ? -15.953 -7.055 -1.45 1 91.44 113 TYR A CA 1
ATOM 872 C C . TYR A 1 113 ? -15.578 -6.207 -0.242 1 91.44 113 TYR A C 1
ATOM 874 O O . TYR A 1 113 ? -16.109 -5.109 -0.051 1 91.44 113 TYR A O 1
ATOM 882 N N . PHE A 1 114 ? -14.68 -6.668 0.531 1 94.12 114 PHE A N 1
ATOM 883 C CA . PHE A 1 114 ? -14.219 -5.906 1.688 1 94.12 114 PHE A CA 1
ATOM 884 C C . PHE A 1 114 ? -13.531 -4.621 1.251 1 94.12 114 PHE A C 1
ATOM 886 O O . PHE A 1 114 ? -13.766 -3.557 1.826 1 94.12 114 PHE A O 1
ATOM 893 N N . THR A 1 115 ? -12.727 -4.762 0.234 1 96.12 115 THR A N 1
ATOM 894 C CA . THR A 1 115 ? -12.023 -3.594 -0.284 1 96.12 115 THR A CA 1
ATOM 895 C C . THR A 1 115 ? -13.016 -2.57 -0.837 1 96.12 115 THR A C 1
ATOM 897 O O . THR A 1 115 ? -12.898 -1.376 -0.555 1 96.12 115 THR A O 1
ATOM 900 N N . SER A 1 116 ? -13.969 -3.01 -1.548 1 96.31 116 SER A N 1
ATOM 901 C CA . SER A 1 116 ? -14.977 -2.127 -2.135 1 96.31 116 SER A CA 1
ATOM 902 C C . SER A 1 116 ? -15.812 -1.449 -1.058 1 96.31 116 SER A C 1
ATOM 904 O O . SER A 1 116 ? -16.078 -0.246 -1.13 1 96.31 116 SER A O 1
ATOM 906 N N . ALA A 1 117 ? -16.219 -2.273 -0.103 1 97.12 117 ALA A N 1
ATOM 907 C CA . ALA A 1 117 ? -17 -1.714 0.995 1 97.12 117 ALA A CA 1
ATOM 908 C C . ALA A 1 117 ? -16.219 -0.638 1.739 1 97.12 117 ALA A C 1
ATOM 910 O O . ALA A 1 117 ? -16.75 0.425 2.057 1 97.12 117 ALA A O 1
ATOM 911 N N . PHE A 1 118 ? -14.969 -0.9 1.993 1 98.19 118 PHE A N 1
ATOM 912 C CA . PHE A 1 118 ? -14.148 0.08 2.697 1 98.19 118 PHE A CA 1
ATOM 913 C C . PHE A 1 118 ? -13.922 1.313 1.832 1 98.19 118 PHE A C 1
ATOM 915 O O . PHE A 1 118 ? -13.891 2.438 2.338 1 98.19 118 PHE A O 1
ATOM 922 N N . ALA A 1 119 ? -13.734 1.126 0.521 1 97.75 119 ALA A N 1
ATOM 923 C CA . ALA A 1 119 ? -13.586 2.268 -0.38 1 97.75 119 ALA A CA 1
ATOM 924 C C . ALA A 1 119 ? -14.805 3.176 -0.325 1 97.75 119 ALA A C 1
ATOM 926 O O . ALA A 1 119 ? -14.68 4.402 -0.299 1 97.75 119 ALA A O 1
ATOM 927 N N . VAL A 1 120 ? -15.938 2.588 -0.283 1 97.31 120 VAL A N 1
ATOM 928 C CA . VAL A 1 120 ? -17.172 3.357 -0.212 1 97.31 120 VAL A CA 1
ATOM 929 C C . VAL A 1 120 ? -17.234 4.113 1.114 1 97.31 120 VAL A C 1
ATOM 931 O O . VAL A 1 120 ? -17.531 5.309 1.142 1 97.31 120 VAL A O 1
ATOM 934 N N . CYS A 1 121 ? -16.953 3.412 2.195 1 97.5 121 CYS A N 1
ATOM 935 C CA . CYS A 1 121 ? -16.922 4.051 3.508 1 97.5 121 CYS A CA 1
ATOM 936 C C . CYS A 1 121 ? -15.938 5.215 3.516 1 97.5 121 CYS A C 1
ATOM 938 O O . CYS A 1 121 ? -16.234 6.277 4.07 1 97.5 121 CYS A O 1
ATOM 940 N N . HIS A 1 122 ? -14.82 4.953 2.939 1 98.06 122 HIS A N 1
ATOM 941 C CA . HIS A 1 122 ? -13.75 5.945 2.854 1 98.06 122 HIS A CA 1
ATOM 942 C C . HIS A 1 122 ? -14.219 7.188 2.096 1 98.06 122 HIS A C 1
ATOM 944 O O . HIS A 1 122 ? -14.047 8.312 2.572 1 98.06 122 HIS A O 1
ATOM 950 N N . LEU A 1 123 ? -14.852 6.98 1.01 1 97.5 123 LEU A N 1
ATOM 951 C CA . LEU A 1 123 ? -15.352 8.086 0.197 1 97.5 123 LEU A CA 1
ATOM 952 C C . LEU A 1 123 ? -16.453 8.852 0.932 1 97.5 123 LEU A C 1
ATOM 954 O O . LEU A 1 123 ? -16.453 10.086 0.935 1 97.5 123 LEU A O 1
ATOM 958 N N . LEU A 1 124 ? -17.312 8.148 1.552 1 96.88 124 LEU A N 1
ATOM 959 C CA . LEU A 1 124 ? -18.391 8.781 2.309 1 96.88 124 LEU A CA 1
ATOM 960 C C . LEU A 1 124 ? -17.828 9.664 3.416 1 96.88 124 LEU A C 1
ATOM 962 O O . LEU A 1 124 ? -18.297 10.781 3.623 1 96.88 124 LEU A O 1
ATOM 966 N N . PHE A 1 125 ? -16.828 9.148 4.07 1 97.38 125 PHE A N 1
ATOM 967 C CA . PHE A 1 125 ? -16.219 9.93 5.133 1 97.38 125 PHE A CA 1
ATOM 968 C C . PHE A 1 125 ? -15.586 11.203 4.578 1 97.38 125 PHE A C 1
ATOM 970 O O . PHE A 1 125 ? -15.789 12.289 5.125 1 97.38 125 PHE A O 1
ATOM 977 N N . LEU A 1 126 ? -14.922 11.094 3.43 1 96.44 126 LEU A N 1
ATOM 978 C CA . LEU A 1 126 ? -14.219 12.219 2.824 1 96.44 126 LEU A CA 1
ATOM 979 C C . LEU A 1 126 ? -15.203 13.289 2.363 1 96.44 126 LEU A C 1
ATOM 981 O O . LEU A 1 126 ? -14.938 14.484 2.506 1 96.44 126 LEU A O 1
ATOM 985 N N . VAL A 1 127 ? -16.297 12.898 1.896 1 95.06 127 VAL A N 1
ATOM 986 C CA . VAL A 1 127 ? -17.203 13.867 1.275 1 95.06 127 VAL A CA 1
ATOM 987 C C . VAL A 1 127 ? -18.156 14.43 2.326 1 95.06 127 VAL A C 1
ATOM 989 O O . VAL A 1 127 ? -18.719 15.508 2.141 1 95.06 127 VAL A O 1
ATOM 992 N N . THR A 1 128 ? -18.297 13.766 3.443 1 90.5 128 THR A N 1
ATOM 993 C CA . THR A 1 128 ? -19.297 14.211 4.406 1 90.5 128 THR A CA 1
ATOM 994 C C . THR A 1 128 ? -18.625 14.828 5.633 1 90.5 128 THR A C 1
ATOM 996 O O . THR A 1 128 ? -19.281 15.531 6.41 1 90.5 128 THR A O 1
ATOM 999 N N . TYR A 1 129 ? -17.422 14.531 5.75 1 87.75 129 TYR A N 1
ATOM 1000 C CA . TYR A 1 129 ? -16.781 15.031 6.961 1 87.75 129 TYR A CA 1
ATOM 1001 C C . TYR A 1 129 ? -16.875 16.547 7.043 1 87.75 129 TYR A C 1
ATOM 1003 O O . TYR A 1 129 ? -16.547 17.25 6.086 1 87.75 129 TYR A O 1
ATOM 1011 N N . GLY A 1 130 ? -17.203 17.047 8.18 1 77.31 130 GLY A N 1
ATOM 1012 C CA . GLY A 1 130 ? -17.328 18.469 8.461 1 77.31 130 GLY A CA 1
ATOM 1013 C C . GLY A 1 130 ? -18.609 19.078 7.949 1 77.31 130 GLY A C 1
ATOM 1014 O O . GLY A 1 130 ? -18.828 20.281 8.094 1 77.31 130 GLY A O 1
ATOM 1015 N N . LYS A 1 131 ? -19.406 18.406 7.25 1 80.5 131 LYS A N 1
ATOM 1016 C CA . LYS A 1 131 ? -20.625 18.969 6.695 1 80.5 131 LYS A CA 1
ATOM 1017 C C . LYS A 1 131 ? -21.797 18.812 7.668 1 80.5 131 LYS A C 1
ATOM 1019 O O . LYS A 1 131 ? -22.844 19.453 7.5 1 80.5 131 LYS A O 1
ATOM 1024 N N . PHE A 1 132 ? -21.609 17.984 8.594 1 62.81 132 PHE A N 1
ATOM 1025 C CA . PHE A 1 132 ? -22.703 17.922 9.555 1 62.81 132 PHE A CA 1
ATOM 1026 C C . PHE A 1 132 ? -22.219 18.312 10.945 1 62.81 132 PHE A C 1
ATOM 1028 O O . PHE A 1 132 ? -21.047 18.141 11.281 1 62.81 132 PHE A O 1
ATOM 1035 N N . MET B 1 1 ? 6.75 27.016 -2.822 1 55.53 1 MET B N 1
ATOM 1036 C CA . MET B 1 1 ? 7.523 26.484 -1.702 1 55.53 1 MET B CA 1
ATOM 1037 C C . MET B 1 1 ? 8.914 26.062 -2.156 1 55.53 1 MET B C 1
ATOM 1039 O O . MET B 1 1 ? 9.062 25.438 -3.211 1 55.53 1 MET B O 1
ATOM 1043 N N . ARG B 1 2 ? 9.945 26.656 -1.787 1 78.06 2 ARG B N 1
ATOM 1044 C CA . ARG B 1 2 ? 11.305 26.266 -2.162 1 78.06 2 ARG B CA 1
ATOM 1045 C C . ARG B 1 2 ? 11.781 25.078 -1.338 1 78.06 2 ARG B C 1
ATOM 1047 O O . ARG B 1 2 ? 11.766 25.125 -0.106 1 78.06 2 ARG B O 1
ATOM 1054 N N . PHE B 1 3 ? 12.008 23.969 -2.045 1 88.25 3 PHE B N 1
ATOM 1055 C CA . PHE B 1 3 ? 12.492 22.766 -1.359 1 88.25 3 PHE B CA 1
ATOM 1056 C C . PHE B 1 3 ? 14.008 22.797 -1.222 1 88.25 3 PHE B C 1
ATOM 1058 O O . PHE B 1 3 ? 14.711 23.219 -2.145 1 88.25 3 PHE B O 1
ATOM 1065 N N . ASP B 1 4 ? 14.477 22.516 -0.064 1 90.31 4 ASP B N 1
ATOM 1066 C CA . ASP B 1 4 ? 15.914 22.328 0.106 1 90.31 4 ASP B CA 1
ATOM 1067 C C . ASP B 1 4 ? 16.391 21.078 -0.631 1 90.31 4 ASP B C 1
ATOM 1069 O O . ASP B 1 4 ? 15.586 20.297 -1.133 1 90.31 4 ASP B O 1
ATOM 1073 N N . LEU B 1 5 ? 17.656 20.875 -0.772 1 90.25 5 LEU B N 1
ATOM 1074 C CA . LEU B 1 5 ? 18.25 19.812 -1.582 1 90.25 5 LEU B CA 1
ATOM 1075 C C . LEU B 1 5 ? 17.859 18.438 -1.056 1 90.25 5 LEU B C 1
ATOM 1077 O O . LEU B 1 5 ? 17.422 17.578 -1.824 1 90.25 5 LEU B O 1
ATOM 1081 N N . PRO B 1 6 ? 17.969 18.141 0.249 1 92.19 6 PRO B N 1
ATOM 1082 C CA . PRO B 1 6 ? 17.531 16.844 0.757 1 92.19 6 PRO B CA 1
ATOM 1083 C C . PRO B 1 6 ? 16.078 16.516 0.402 1 92.19 6 PRO B C 1
ATOM 1085 O O . PRO B 1 6 ? 15.758 15.375 0.073 1 92.19 6 PRO B O 1
ATOM 1088 N N . THR B 1 7 ? 15.281 17.531 0.457 1 95.31 7 THR B N 1
ATOM 1089 C CA . THR B 1 7 ? 13.875 17.328 0.126 1 95.31 7 THR B CA 1
ATOM 1090 C C . THR B 1 7 ? 13.711 17.031 -1.359 1 95.31 7 THR B C 1
ATOM 1092 O O . THR B 1 7 ? 12.922 16.156 -1.733 1 95.31 7 THR B O 1
ATOM 1095 N N . ILE B 1 8 ? 14.43 17.703 -2.178 1 95.5 8 ILE B N 1
ATOM 1096 C CA . ILE B 1 8 ? 14.359 17.469 -3.617 1 95.5 8 ILE B CA 1
ATOM 1097 C C . ILE B 1 8 ? 14.836 16.062 -3.938 1 95.5 8 ILE B C 1
ATOM 1099 O O . ILE B 1 8 ? 14.219 15.359 -4.742 1 95.5 8 ILE B O 1
ATOM 1103 N N . LEU B 1 9 ? 15.93 15.641 -3.334 1 96.12 9 LEU B N 1
ATOM 1104 C CA . LEU B 1 9 ? 16.469 14.305 -3.555 1 96.12 9 LEU B CA 1
ATOM 1105 C C . LEU B 1 9 ? 15.477 13.234 -3.104 1 96.12 9 LEU B C 1
ATOM 1107 O O . LEU B 1 9 ? 15.297 12.219 -3.783 1 96.12 9 LEU B O 1
ATOM 1111 N N . PHE B 1 10 ? 14.914 13.469 -1.993 1 97.81 10 PHE B N 1
ATOM 1112 C CA . PHE B 1 10 ? 13.93 12.508 -1.487 1 97.81 10 PHE B CA 1
ATOM 1113 C C . PHE B 1 10 ? 12.711 12.453 -2.396 1 97.81 10 PHE B C 1
ATOM 1115 O O . PHE B 1 10 ? 12.172 11.375 -2.656 1 97.81 10 PHE B O 1
ATOM 1122 N N . LEU B 1 11 ? 12.281 13.609 -2.887 1 97.56 11 LEU B N 1
ATOM 1123 C CA . LEU B 1 11 ? 11.172 13.656 -3.832 1 97.56 11 LEU B CA 1
ATOM 1124 C C . LEU B 1 11 ? 11.5 12.883 -5.102 1 97.56 11 LEU B C 1
ATOM 1126 O O . LEU B 1 11 ? 10.68 12.109 -5.598 1 97.56 11 LEU B O 1
ATOM 1130 N N . ALA B 1 12 ? 12.648 13.047 -5.594 1 97.88 12 ALA B N 1
ATOM 1131 C CA . ALA B 1 12 ? 13.086 12.312 -6.781 1 97.88 12 ALA B CA 1
ATOM 1132 C C . ALA B 1 12 ? 13.102 10.812 -6.527 1 97.88 12 ALA B C 1
ATOM 1134 O O . ALA B 1 12 ? 12.633 10.031 -7.355 1 97.88 12 ALA B O 1
ATOM 1135 N N . ALA B 1 13 ? 13.672 10.406 -5.402 1 98.19 13 ALA B N 1
ATOM 1136 C CA . ALA B 1 13 ? 13.703 9 -5.023 1 98.19 13 ALA B CA 1
ATOM 1137 C C . ALA B 1 13 ? 12.289 8.43 -4.906 1 98.19 13 ALA B C 1
ATOM 1139 O O . ALA B 1 13 ? 12.031 7.301 -5.32 1 98.19 13 ALA B O 1
ATOM 1140 N N . SER B 1 14 ? 11.406 9.211 -4.355 1 98.56 14 SER B N 1
ATOM 1141 C CA . SER B 1 14 ? 10.016 8.789 -4.188 1 98.56 14 SER B CA 1
ATOM 1142 C C . SER B 1 14 ? 9.336 8.586 -5.535 1 98.56 14 SER B C 1
ATOM 1144 O O . SER B 1 14 ? 8.648 7.586 -5.742 1 98.56 14 SER B O 1
ATOM 1146 N N . ILE B 1 15 ? 9.531 9.445 -6.418 1 98.25 15 ILE B N 1
ATOM 1147 C CA . ILE B 1 15 ? 8.93 9.367 -7.746 1 98.25 15 ILE B CA 1
ATOM 1148 C C . ILE B 1 15 ? 9.531 8.195 -8.516 1 98.25 15 ILE B C 1
ATOM 1150 O O . ILE B 1 15 ? 8.82 7.465 -9.211 1 98.25 15 ILE B O 1
ATOM 1154 N N . LEU B 1 16 ? 10.828 8.023 -8.398 1 97.94 16 LEU B N 1
ATOM 1155 C CA . LEU B 1 16 ? 11.484 6.895 -9.039 1 97.94 16 LEU B CA 1
ATOM 1156 C C . LEU B 1 16 ? 10.93 5.574 -8.523 1 97.94 16 LEU B C 1
ATOM 1158 O O . LEU B 1 16 ? 10.68 4.652 -9.297 1 97.94 16 LEU B O 1
ATOM 1162 N N . TYR B 1 17 ? 10.75 5.477 -7.266 1 97.94 17 TYR B N 1
ATOM 1163 C CA . TYR B 1 17 ? 10.219 4.254 -6.68 1 97.94 17 TYR B CA 1
ATOM 1164 C C . TYR B 1 17 ? 8.781 4.016 -7.121 1 97.94 17 TYR B C 1
ATOM 1166 O O . TYR B 1 17 ? 8.383 2.881 -7.391 1 97.94 17 TYR B O 1
ATOM 1174 N N . ALA B 1 18 ? 7.992 5.113 -7.141 1 97.69 18 ALA B N 1
ATOM 1175 C CA . ALA B 1 18 ? 6.645 4.988 -7.691 1 97.69 18 ALA B CA 1
ATOM 1176 C C . ALA B 1 18 ? 6.684 4.453 -9.117 1 97.69 18 ALA B C 1
ATOM 1178 O O . ALA B 1 18 ? 5.879 3.592 -9.484 1 97.69 18 ALA B O 1
ATOM 1179 N N . GLY B 1 19 ? 7.59 4.965 -9.914 1 97.19 19 GLY B N 1
ATOM 1180 C CA . GLY B 1 19 ? 7.785 4.48 -11.273 1 97.19 19 GLY B CA 1
ATOM 1181 C C . GLY B 1 19 ? 8.164 3.014 -11.328 1 97.19 19 GLY B C 1
ATOM 1182 O O . GLY B 1 19 ? 7.703 2.279 -12.211 1 97.19 19 GLY B O 1
ATOM 1183 N N . HIS B 1 20 ? 9.047 2.6 -10.445 1 95 20 HIS B N 1
ATOM 1184 C CA . HIS B 1 20 ? 9.414 1.192 -10.336 1 95 20 HIS B CA 1
ATOM 1185 C C . HIS B 1 20 ? 8.18 0.32 -10.117 1 95 20 HIS B C 1
ATOM 1187 O O . HIS B 1 20 ? 8.039 -0.73 -10.75 1 95 20 HIS B O 1
ATOM 1193 N N . GLY B 1 21 ? 7.316 0.701 -9.211 1 95.06 21 GLY B N 1
ATOM 1194 C CA . GLY B 1 21 ? 6.07 -0.023 -9.008 1 95.06 21 GLY B CA 1
ATOM 1195 C C . GLY B 1 21 ? 5.211 -0.096 -10.258 1 95.06 21 GLY B C 1
ATOM 1196 O O . GLY B 1 21 ? 4.609 -1.133 -10.539 1 95.06 21 GLY B O 1
ATOM 1197 N N . PHE B 1 22 ? 5.156 1.019 -11 1 94.94 22 PHE B N 1
ATOM 1198 C CA . PHE B 1 22 ? 4.379 1.061 -12.234 1 94.94 22 PHE B CA 1
ATOM 1199 C C . PHE B 1 22 ? 4.953 0.093 -13.266 1 94.94 22 PHE B C 1
ATOM 1201 O O . PHE B 1 22 ? 4.207 -0.668 -13.891 1 94.94 22 PHE B O 1
ATOM 1208 N N . LEU B 1 23 ? 6.258 0.088 -13.414 1 92.69 23 LEU B N 1
ATOM 1209 C CA . LEU B 1 23 ? 6.91 -0.826 -14.344 1 92.69 23 LEU B CA 1
ATOM 1210 C C . LEU B 1 23 ? 6.688 -2.277 -13.93 1 92.69 23 LEU B C 1
ATOM 1212 O O . LEU B 1 23 ? 6.465 -3.143 -14.773 1 92.69 23 LEU B O 1
ATOM 1216 N N . HIS B 1 24 ? 6.777 -2.559 -12.641 1 91 24 HIS B N 1
ATOM 1217 C CA . HIS B 1 24 ? 6.492 -3.883 -12.102 1 91 24 HIS B CA 1
ATOM 1218 C C . HIS B 1 24 ? 5.133 -4.387 -12.57 1 91 24 HIS B C 1
ATOM 1220 O O . HIS B 1 24 ? 5 -5.543 -12.977 1 91 24 HIS B O 1
ATOM 1226 N N . GLN B 1 25 ? 4.125 -3.551 -12.609 1 90.38 25 GLN B N 1
ATOM 1227 C CA . GLN B 1 25 ? 2.771 -3.922 -13.016 1 90.38 25 GLN B CA 1
ATOM 1228 C C . GLN B 1 25 ? 2.725 -4.293 -14.492 1 90.38 25 GLN B C 1
ATOM 1230 O O . GLN B 1 25 ? 1.979 -5.191 -14.891 1 90.38 25 GLN B O 1
ATOM 1235 N N . LEU B 1 26 ? 3.576 -3.727 -15.297 1 88.94 26 LEU B N 1
ATOM 1236 C CA . LEU B 1 26 ? 3.533 -3.896 -16.734 1 88.94 26 LEU B CA 1
ATOM 1237 C C . LEU B 1 26 ? 4.23 -5.188 -17.156 1 88.94 26 LEU B C 1
ATOM 1239 O O . LEU B 1 26 ? 3.943 -5.738 -18.219 1 88.94 26 LEU B O 1
ATOM 1243 N N . ILE B 1 27 ? 5.09 -5.73 -16.359 1 85.06 27 ILE B N 1
ATOM 1244 C CA . ILE B 1 27 ? 5.855 -6.902 -16.75 1 85.06 27 ILE B CA 1
ATOM 1245 C C . ILE B 1 27 ? 5.168 -8.172 -16.25 1 85.06 27 ILE B C 1
ATOM 1247 O O . ILE B 1 27 ? 5.832 -9.148 -15.891 1 85.06 27 ILE B O 1
ATOM 1251 N N . VAL B 1 28 ? 3.877 -8.195 -16.25 1 80.44 28 VAL B N 1
ATOM 1252 C CA . VAL B 1 28 ? 3.055 -9.281 -15.734 1 80.44 28 VAL B CA 1
ATOM 1253 C C . VAL B 1 28 ? 3.262 -10.531 -16.578 1 80.44 28 VAL B C 1
ATOM 1255 O O . VAL B 1 28 ? 3.23 -11.656 -16.062 1 80.44 28 VAL B O 1
ATOM 1258 N N . GLY B 1 29 ? 3.477 -10.383 -17.844 1 79.88 29 GLY B N 1
ATOM 1259 C CA . GLY B 1 29 ? 3.768 -11.523 -18.703 1 79.88 29 GLY B CA 1
ATOM 1260 C C . GLY B 1 29 ? 4.98 -12.312 -18.25 1 79.88 29 GLY B C 1
ATOM 1261 O O . GLY B 1 29 ? 4.977 -13.547 -18.281 1 79.88 29 GLY B O 1
ATOM 1262 N N . GLY B 1 30 ? 5.961 -11.617 -17.828 1 78.38 30 GLY B N 1
ATOM 1263 C CA . GLY B 1 30 ? 7.129 -12.266 -17.266 1 78.38 30 GLY B CA 1
ATOM 1264 C C . GLY B 1 30 ? 6.828 -13.055 -16 1 78.38 30 GLY B C 1
ATOM 1265 O O . GLY B 1 30 ? 7.332 -14.164 -15.812 1 78.38 30 GLY B O 1
ATOM 1266 N N . ALA B 1 31 ? 5.957 -12.633 -15.219 1 77 31 ALA B N 1
ATOM 1267 C CA . ALA B 1 31 ? 5.562 -13.32 -13.992 1 77 31 ALA B CA 1
ATOM 1268 C C . ALA B 1 31 ? 4.805 -14.609 -14.297 1 77 31 ALA B C 1
ATOM 1270 O O . ALA B 1 31 ? 5.074 -15.648 -13.695 1 77 31 ALA B O 1
ATOM 1271 N N . ILE B 1 32 ? 3.959 -14.477 -15.242 1 80.75 32 ILE B N 1
ATOM 1272 C CA . ILE B 1 32 ? 3.152 -15.633 -15.609 1 80.75 32 ILE B CA 1
ATOM 1273 C C . ILE B 1 32 ? 4.051 -16.719 -16.203 1 80.75 32 ILE B C 1
ATOM 1275 O O . ILE B 1 32 ? 3.881 -17.906 -15.906 1 80.75 32 ILE B O 1
ATOM 1279 N N . SER B 1 33 ? 4.941 -16.312 -16.953 1 78 33 SER B N 1
ATOM 1280 C CA . SER B 1 33 ? 5.812 -17.266 -17.625 1 78 33 SER B CA 1
ATOM 1281 C C . SER B 1 33 ? 6.688 -18.031 -16.641 1 78 33 SER B C 1
ATOM 1283 O O . SER B 1 33 ? 7.148 -19.125 -16.922 1 78 33 SER B O 1
ATOM 1285 N N . ALA B 1 34 ? 6.879 -17.516 -15.492 1 72.25 34 ALA B N 1
ATOM 1286 C CA . ALA B 1 34 ? 7.668 -18.172 -14.461 1 72.25 34 ALA B CA 1
ATOM 1287 C C . ALA B 1 34 ? 6.961 -19.422 -13.945 1 72.25 34 ALA B C 1
ATOM 1289 O O . ALA B 1 34 ? 7.594 -20.297 -13.352 1 72.25 34 ALA B O 1
ATOM 1290 N N . PHE B 1 35 ? 5.672 -19.562 -14.07 1 75.31 35 PHE B N 1
ATOM 1291 C CA . PHE B 1 35 ? 4.918 -20.703 -13.562 1 75.31 35 PHE B CA 1
ATOM 1292 C C . PHE B 1 35 ? 4.738 -21.766 -14.648 1 75.31 35 PHE B C 1
ATOM 1294 O O . PHE B 1 35 ? 4.203 -22.844 -14.391 1 75.31 35 PHE B O 1
ATOM 1301 N N . GLN B 1 36 ? 5.363 -21.75 -15.445 1 67.31 36 GLN B N 1
ATOM 1302 C CA . GLN B 1 36 ? 5.41 -22.781 -16.484 1 67.31 36 GLN B CA 1
ATOM 1303 C C . GLN B 1 36 ? 4.016 -23.328 -16.781 1 67.31 36 GLN B C 1
ATOM 1305 O O . GLN B 1 36 ? 3.576 -24.312 -16.172 1 67.31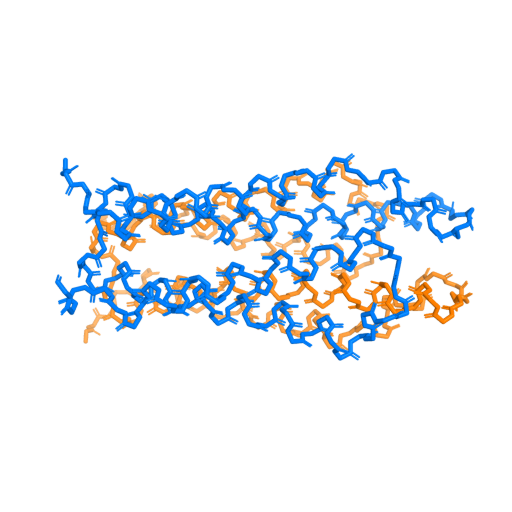 36 GLN B O 1
ATOM 1310 N N . HIS B 1 37 ? 3.322 -22.891 -17.578 1 69.69 37 HIS B N 1
ATOM 1311 C CA . HIS B 1 37 ? 2.061 -23.328 -18.172 1 69.69 37 HIS B CA 1
ATOM 1312 C C . HIS B 1 37 ? 0.923 -23.25 -17.156 1 69.69 37 HIS B C 1
ATOM 1314 O O . HIS B 1 37 ? 0.278 -24.25 -16.859 1 69.69 37 HIS B O 1
ATOM 1320 N N . PRO B 1 38 ? 0.718 -22.203 -16.516 1 74.81 38 PRO B N 1
ATOM 1321 C CA . PRO B 1 38 ? -0.444 -22.062 -15.641 1 74.81 38 PRO B CA 1
ATOM 1322 C C . PRO B 1 38 ? -1.769 -22.125 -16.391 1 74.81 38 PRO B C 1
ATOM 1324 O O . PRO B 1 38 ? -1.839 -21.719 -17.562 1 74.81 38 PRO B O 1
ATOM 1327 N N . ASP B 1 39 ? -2.711 -22.797 -15.727 1 81.06 39 ASP B N 1
ATOM 1328 C CA . ASP B 1 39 ? -4.035 -22.719 -16.344 1 81.06 39 ASP B CA 1
ATOM 1329 C C . ASP B 1 39 ? -4.605 -21.312 -16.25 1 81.06 39 ASP B C 1
ATOM 1331 O O . ASP B 1 39 ? -3.924 -20.391 -15.797 1 81.06 39 ASP B O 1
ATOM 1335 N N . GLU B 1 40 ? -5.742 -21.078 -16.812 1 81.62 40 GLU B N 1
ATOM 1336 C CA . GLU B 1 40 ? -6.336 -19.75 -16.906 1 81.62 40 GLU B CA 1
ATOM 1337 C C . GLU B 1 40 ? -6.574 -19.156 -15.531 1 81.62 40 GLU B C 1
ATOM 1339 O O . GLU B 1 40 ? -6.301 -17.969 -15.297 1 81.62 40 GLU B O 1
ATOM 1344 N N . ARG B 1 41 ? -7.051 -19.953 -14.656 1 79.25 41 ARG B N 1
ATOM 1345 C CA . ARG B 1 41 ? -7.336 -19.484 -13.305 1 79.25 41 ARG B CA 1
ATOM 1346 C C . ARG B 1 41 ? -6.059 -19.062 -12.594 1 79.25 41 ARG B C 1
ATOM 1348 O O . ARG B 1 41 ? -6.02 -18.016 -11.93 1 79.25 41 ARG B O 1
ATOM 1355 N N . GLN B 1 42 ? -5.059 -19.828 -12.727 1 81.38 42 GLN B N 1
ATOM 1356 C CA . GLN B 1 42 ? -3.76 -19.531 -12.125 1 81.38 42 GLN B CA 1
ATOM 1357 C C . GLN B 1 42 ? -3.158 -18.266 -12.719 1 81.38 42 GLN B C 1
ATOM 1359 O O . GLN B 1 42 ? -2.609 -17.422 -12 1 81.38 42 GLN B O 1
ATOM 1364 N N . SER B 1 43 ? -3.307 -18.109 -13.977 1 83.19 43 SER B N 1
ATOM 1365 C CA . SER B 1 43 ? -2.783 -16.938 -14.656 1 83.19 43 SER B CA 1
ATOM 1366 C C . SER B 1 43 ? -3.469 -15.664 -14.172 1 83.19 43 SER B C 1
ATOM 1368 O O . SER B 1 43 ? -2.811 -14.648 -13.938 1 83.19 43 SER B O 1
ATOM 1370 N N . ARG B 1 44 ? -4.719 -15.734 -13.977 1 83.75 44 ARG B N 1
ATOM 1371 C CA . ARG B 1 44 ? -5.477 -14.586 -13.492 1 83.75 44 ARG B CA 1
ATOM 1372 C C . ARG B 1 44 ? -5.098 -14.242 -12.055 1 83.75 44 ARG B C 1
ATOM 1374 O O . ARG B 1 44 ? -5.047 -13.07 -11.68 1 83.75 44 ARG B O 1
ATOM 1381 N N . LEU B 1 45 ? -4.871 -15.242 -11.305 1 83.19 45 LEU B N 1
ATOM 1382 C CA . LEU B 1 45 ? -4.445 -15.016 -9.93 1 83.19 45 LEU B CA 1
ATOM 1383 C C . LEU B 1 45 ? -3.08 -14.336 -9.883 1 83.19 45 LEU B C 1
ATOM 1385 O O . LEU B 1 45 ? -2.893 -13.359 -9.156 1 83.19 45 LEU B O 1
ATOM 1389 N N . ILE B 1 46 ? -2.195 -14.828 -10.664 1 83.75 46 ILE B N 1
ATOM 1390 C CA . ILE B 1 46 ? -0.864 -14.242 -10.719 1 83.75 46 ILE B CA 1
ATOM 1391 C C . ILE B 1 46 ? -0.962 -12.789 -11.18 1 83.75 46 ILE B C 1
ATOM 1393 O O . ILE B 1 46 ? -0.326 -11.898 -10.609 1 83.75 46 ILE B O 1
ATOM 1397 N N . LEU B 1 47 ? -1.766 -12.602 -12.156 1 85.19 47 LEU B N 1
ATOM 1398 C CA . LEU B 1 47 ? -1.983 -11.25 -12.68 1 85.19 47 LEU B CA 1
ATOM 1399 C C . LEU B 1 47 ? -2.49 -10.32 -11.578 1 85.19 47 LEU B C 1
ATOM 1401 O O . LEU B 1 47 ? -1.957 -9.227 -11.391 1 85.19 47 LEU B O 1
ATOM 1405 N N . MET B 1 48 ? -3.4 -10.773 -10.859 1 87.69 48 MET B N 1
ATOM 1406 C CA . MET B 1 48 ? -4.043 -9.961 -9.836 1 87.69 48 MET B CA 1
ATOM 1407 C C . MET B 1 48 ? -3.057 -9.609 -8.719 1 87.69 48 MET B C 1
ATOM 1409 O O . MET B 1 48 ? -2.91 -8.438 -8.359 1 87.69 48 MET B O 1
ATOM 1413 N N . ILE B 1 49 ? -2.381 -10.57 -8.273 1 87 49 ILE B N 1
ATOM 1414 C CA . ILE B 1 49 ? -1.517 -10.336 -7.121 1 87 49 ILE B CA 1
ATOM 1415 C C . ILE B 1 49 ? -0.264 -9.586 -7.559 1 87 49 ILE B C 1
ATOM 1417 O O . ILE B 1 49 ? 0.269 -8.766 -6.805 1 87 49 ILE B O 1
ATOM 1421 N N . TRP B 1 50 ? 0.171 -9.82 -8.805 1 88 50 TRP B N 1
ATOM 1422 C CA . TRP B 1 50 ? 1.319 -9.102 -9.352 1 88 50 TRP B CA 1
ATOM 1423 C C . TRP B 1 50 ? 1.021 -7.613 -9.492 1 88 50 TRP B C 1
ATOM 1425 O O . TRP B 1 50 ? 1.807 -6.773 -9.055 1 88 50 TRP B O 1
ATOM 1435 N N . ILE B 1 51 ? -0.061 -7.32 -9.984 1 90.75 51 ILE B N 1
ATOM 1436 C CA . ILE B 1 51 ? -0.453 -5.93 -10.188 1 90.75 51 ILE B CA 1
ATOM 1437 C C . ILE B 1 51 ? -0.684 -5.254 -8.844 1 90.75 51 ILE B C 1
ATOM 1439 O O . ILE B 1 51 ? -0.301 -4.098 -8.648 1 90.75 51 ILE B O 1
ATOM 1443 N N . ALA B 1 52 ? -1.264 -5.977 -7.953 1 91.81 52 ALA B N 1
ATOM 1444 C CA . ALA B 1 52 ? -1.48 -5.422 -6.621 1 91.81 52 ALA B CA 1
ATOM 1445 C C . ALA B 1 52 ? -0.155 -5.094 -5.941 1 91.81 52 ALA B C 1
ATOM 1447 O O . ALA B 1 52 ? -0.027 -4.059 -5.281 1 91.81 52 ALA B O 1
ATOM 1448 N N . THR B 1 53 ? 0.808 -5.918 -6.062 1 92.06 53 THR B N 1
ATOM 1449 C CA . THR B 1 53 ? 2.121 -5.691 -5.469 1 92.06 53 THR B CA 1
ATOM 1450 C C . THR B 1 53 ? 2.781 -4.453 -6.07 1 92.06 53 THR B C 1
ATOM 1452 O O . THR B 1 53 ? 3.293 -3.6 -5.344 1 92.06 53 THR B O 1
ATOM 1455 N N . GLY B 1 54 ? 2.738 -4.414 -7.32 1 93.81 54 GLY B N 1
ATOM 1456 C CA . GLY B 1 54 ? 3.256 -3.217 -7.965 1 93.81 54 GLY B CA 1
ATOM 1457 C C . GLY B 1 54 ? 2.52 -1.955 -7.559 1 93.81 54 GLY B C 1
ATOM 1458 O O . GLY B 1 54 ? 3.129 -0.894 -7.41 1 93.81 54 GLY B O 1
ATOM 1459 N N . GLY B 1 55 ? 1.209 -2.1 -7.469 1 95 55 GLY B N 1
ATOM 1460 C CA . GLY B 1 55 ? 0.414 -0.98 -6.988 1 95 55 GLY B CA 1
ATOM 1461 C C . GLY B 1 55 ? 0.816 -0.515 -5.602 1 95 55 GLY B C 1
ATOM 1462 O O . GLY B 1 55 ? 0.84 0.687 -5.328 1 95 55 GLY B O 1
ATOM 1463 N N . PHE B 1 56 ? 1.121 -1.476 -4.738 1 96.38 56 PHE B N 1
ATOM 1464 C CA . PHE B 1 56 ? 1.6 -1.153 -3.398 1 96.38 56 PHE B CA 1
ATOM 1465 C C . PHE B 1 56 ? 2.881 -0.333 -3.465 1 96.38 56 PHE B C 1
ATOM 1467 O O . PHE B 1 56 ? 2.998 0.7 -2.801 1 96.38 56 PHE B O 1
ATOM 1474 N N . MET B 1 57 ? 3.77 -0.749 -4.297 1 96.31 57 MET B N 1
ATOM 1475 C CA . MET B 1 57 ? 5.039 -0.044 -4.453 1 96.31 57 MET B CA 1
ATOM 1476 C C . MET B 1 57 ? 4.812 1.364 -4.996 1 96.31 57 MET B C 1
ATOM 1478 O O . MET B 1 57 ? 5.395 2.328 -4.492 1 96.31 57 MET B O 1
ATOM 1482 N N . SER B 1 58 ? 3.986 1.462 -5.98 1 97.19 58 SER B N 1
ATOM 1483 C CA . SER B 1 58 ? 3.684 2.775 -6.539 1 97.19 58 SER B CA 1
ATOM 1484 C C . SER B 1 58 ? 3.09 3.701 -5.484 1 97.19 58 SER B C 1
ATOM 1486 O O . SER B 1 58 ? 3.459 4.875 -5.402 1 97.19 58 SER B O 1
ATOM 1488 N N . PHE B 1 59 ? 2.215 3.164 -4.719 1 98.19 59 PHE B N 1
ATOM 1489 C CA . PHE B 1 59 ? 1.57 3.957 -3.678 1 98.19 59 PHE B CA 1
ATOM 1490 C C . PHE B 1 59 ? 2.592 4.445 -2.658 1 98.19 59 PHE B C 1
ATOM 1492 O O . PHE B 1 59 ? 2.557 5.605 -2.244 1 98.19 59 PHE B O 1
ATOM 1499 N N . LEU B 1 60 ? 3.502 3.609 -2.291 1 98.31 60 LEU B N 1
ATOM 1500 C CA . LEU B 1 60 ? 4.488 3.945 -1.271 1 98.31 60 LEU B CA 1
ATOM 1501 C C . LEU B 1 60 ? 5.449 5.016 -1.776 1 98.31 60 LEU B C 1
ATOM 1503 O O . LEU B 1 60 ? 6.105 5.691 -0.981 1 98.31 60 LEU B O 1
ATOM 1507 N N . GLY B 1 61 ? 5.547 5.133 -3.051 1 98.5 61 GLY B N 1
ATOM 1508 C CA . GLY B 1 61 ? 6.312 6.227 -3.623 1 98.5 61 GLY B CA 1
ATOM 1509 C C . GLY B 1 61 ? 5.504 7.496 -3.803 1 98.5 61 GLY B C 1
ATOM 1510 O O . GLY B 1 61 ? 5.984 8.594 -3.508 1 98.5 61 GLY B O 1
ATOM 1511 N N . LEU B 1 62 ? 4.246 7.348 -4.176 1 98.25 62 LEU B N 1
ATOM 1512 C CA . LEU B 1 62 ? 3.406 8.492 -4.523 1 98.25 62 LEU B CA 1
ATOM 1513 C C . LEU B 1 62 ? 2.93 9.219 -3.271 1 98.25 62 LEU B C 1
ATOM 1515 O O . LEU B 1 62 ? 2.775 10.438 -3.277 1 98.25 62 LEU B O 1
ATOM 1519 N N . LEU B 1 63 ? 2.686 8.508 -2.215 1 98.44 63 LEU B N 1
ATOM 1520 C CA . LEU B 1 63 ? 2.156 9.125 -1.002 1 98.44 63 LEU B CA 1
ATOM 1521 C C . LEU B 1 63 ? 3.113 10.18 -0.464 1 98.44 63 LEU B C 1
ATOM 1523 O O . LEU B 1 63 ? 2.74 11.344 -0.318 1 98.44 63 LEU B O 1
ATOM 1527 N N . PRO B 1 64 ? 4.348 9.828 -0.18 1 98.38 64 PRO B N 1
ATOM 1528 C CA . PRO B 1 64 ? 5.254 10.875 0.302 1 98.38 64 PRO B CA 1
ATOM 1529 C C . PRO B 1 64 ? 5.449 12 -0.711 1 98.38 64 PRO B C 1
ATOM 1531 O O . PRO B 1 64 ? 5.527 13.172 -0.331 1 98.38 64 PRO B O 1
ATOM 1534 N N . ALA B 1 65 ? 5.574 11.633 -2.021 1 98.25 65 ALA B N 1
ATOM 1535 C CA . ALA B 1 65 ? 5.75 12.656 -3.047 1 98.25 65 ALA B CA 1
ATOM 1536 C C . ALA B 1 65 ? 4.598 13.656 -3.029 1 98.25 65 ALA B C 1
ATOM 1538 O O . ALA B 1 65 ? 4.82 14.875 -3.051 1 98.25 65 ALA B O 1
ATOM 1539 N N . THR B 1 66 ? 3.383 13.156 -2.936 1 98.25 66 THR B N 1
ATOM 1540 C CA . THR B 1 66 ? 2.193 14 -2.951 1 98.25 66 THR B CA 1
ATOM 1541 C C . THR B 1 66 ? 2.156 14.906 -1.723 1 98.25 66 THR B C 1
ATOM 1543 O O . THR B 1 66 ? 1.965 16.109 -1.843 1 98.25 66 THR B O 1
ATOM 1546 N N . LEU B 1 67 ? 2.363 14.391 -0.582 1 98.38 67 LEU B N 1
ATOM 1547 C CA . LEU B 1 67 ? 2.25 15.148 0.66 1 98.38 67 LEU B CA 1
ATOM 1548 C C . LEU B 1 67 ? 3.342 16.203 0.752 1 98.38 67 LEU B C 1
ATOM 1550 O O . LEU B 1 67 ? 3.076 17.344 1.149 1 98.38 67 LEU B O 1
ATOM 1554 N N . ILE B 1 68 ? 4.508 15.82 0.344 1 97.75 68 ILE B N 1
ATOM 1555 C CA . ILE B 1 68 ? 5.621 16.766 0.435 1 97.75 68 ILE B CA 1
ATOM 1556 C C . ILE B 1 68 ? 5.441 17.875 -0.594 1 97.75 68 ILE B C 1
ATOM 1558 O O . ILE B 1 68 ? 5.691 19.047 -0.302 1 97.75 68 ILE B O 1
ATOM 1562 N N . LEU B 1 69 ? 5.031 17.531 -1.755 1 97.44 69 LEU B N 1
ATOM 1563 C CA . LEU B 1 69 ? 4.824 18.531 -2.791 1 97.44 69 LEU B CA 1
ATOM 1564 C C . LEU B 1 69 ? 3.742 19.516 -2.375 1 97.44 69 LEU B C 1
ATOM 1566 O O . LEU B 1 69 ? 3.854 20.719 -2.646 1 97.44 69 LEU B 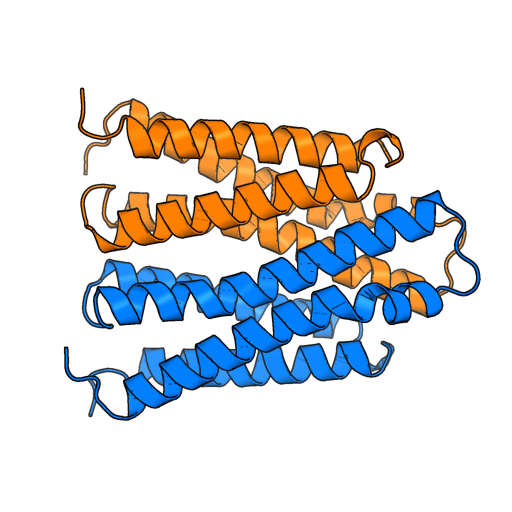O 1
ATOM 1570 N N . LEU B 1 70 ? 2.777 19.047 -1.67 1 97.25 70 LEU B N 1
ATOM 1571 C CA . LEU B 1 70 ? 1.633 19.891 -1.342 1 97.25 70 LEU B CA 1
ATOM 1572 C C . LEU B 1 70 ? 1.877 20.656 -0.047 1 97.25 70 LEU B C 1
ATOM 1574 O O . LEU B 1 70 ? 1.429 21.797 0.099 1 97.25 70 LEU B O 1
ATOM 1578 N N . PHE B 1 71 ? 2.6 20.078 0.898 1 97 71 PHE B N 1
ATOM 1579 C CA . PHE B 1 71 ? 2.574 20.656 2.234 1 97 71 PHE B CA 1
ATOM 1580 C C . PHE B 1 71 ? 3.986 20.812 2.785 1 97 71 PHE B C 1
ATOM 1582 O O . PHE B 1 71 ? 4.18 21.375 3.871 1 97 71 PHE B O 1
ATOM 1589 N N . GLY B 1 72 ? 4.949 20.359 2.057 1 95.38 72 GLY B N 1
ATOM 1590 C CA . GLY B 1 72 ? 6.281 20.312 2.641 1 95.38 72 GLY B CA 1
ATOM 1591 C C . GLY B 1 72 ? 6.434 19.219 3.682 1 95.38 72 GLY B C 1
ATOM 1592 O O . GLY B 1 72 ? 5.5 18.438 3.92 1 95.38 72 GLY B O 1
ATOM 1593 N N . ALA B 1 73 ? 7.594 19.141 4.297 1 94.12 73 ALA B N 1
ATOM 1594 C CA . ALA B 1 73 ? 7.906 18.047 5.211 1 94.12 73 ALA B CA 1
ATOM 1595 C C . ALA B 1 73 ? 7.715 18.484 6.664 1 94.12 73 ALA B C 1
ATOM 1597 O O . ALA B 1 73 ? 7.773 17.656 7.574 1 94.12 73 ALA B O 1
ATOM 1598 N N . ASP B 1 74 ? 7.324 19.609 6.93 1 93.81 74 ASP B N 1
ATOM 1599 C CA . ASP B 1 74 ? 7.344 20.172 8.281 1 93.81 74 ASP B CA 1
ATOM 1600 C C . ASP B 1 74 ? 6.102 19.766 9.062 1 93.81 74 ASP B C 1
ATOM 1602 O O . ASP B 1 74 ? 6.191 19.422 10.242 1 93.81 74 ASP B O 1
ATOM 1606 N N . PRO B 1 75 ? 4.934 19.781 8.469 1 96.25 75 PRO B N 1
ATOM 1607 C CA . PRO B 1 75 ? 3.734 19.469 9.25 1 96.25 75 PRO B CA 1
ATOM 1608 C C . PRO B 1 75 ? 3.791 18.094 9.883 1 96.25 75 PRO B C 1
ATOM 1610 O O . PRO B 1 75 ? 4.215 17.125 9.242 1 96.25 75 PRO B O 1
ATOM 1613 N N . ALA B 1 76 ? 3.332 18 11.086 1 96.88 76 ALA B N 1
ATOM 1614 C CA . ALA B 1 76 ? 3.404 16.766 11.875 1 96.88 76 ALA B CA 1
ATOM 1615 C C . ALA B 1 76 ? 2.662 15.633 11.18 1 96.88 76 ALA B C 1
ATOM 1617 O O . ALA B 1 76 ? 3.145 14.5 11.148 1 96.88 76 ALA B O 1
ATOM 1618 N N . PRO B 1 77 ? 1.508 15.828 10.562 1 97.75 77 PRO B N 1
ATOM 1619 C CA . PRO B 1 77 ? 0.829 14.734 9.875 1 97.75 77 PRO B CA 1
ATOM 1620 C C . PRO B 1 77 ? 1.633 14.188 8.695 1 97.75 77 PRO B C 1
ATOM 1622 O O . PRO B 1 77 ? 1.567 12.992 8.398 1 97.75 77 PRO B O 1
ATOM 1625 N N . VAL B 1 78 ? 2.311 15.07 8.047 1 97.88 78 VAL B N 1
ATOM 1626 C CA . VAL B 1 78 ? 3.145 14.602 6.945 1 97.88 78 VAL B CA 1
ATOM 1627 C C . VAL B 1 78 ? 4.234 13.68 7.48 1 97.88 78 VAL B C 1
ATOM 1629 O O . VAL B 1 78 ? 4.438 12.586 6.953 1 97.88 78 VAL B O 1
ATOM 1632 N N . ARG B 1 79 ? 4.824 14.086 8.539 1 97.25 79 ARG B N 1
ATOM 1633 C CA . ARG B 1 79 ? 5.895 13.273 9.117 1 97.25 79 ARG B CA 1
ATOM 1634 C C . ARG B 1 79 ? 5.359 11.93 9.609 1 97.25 79 ARG B C 1
ATOM 1636 O O . ARG B 1 79 ? 6.012 10.898 9.445 1 97.25 79 ARG B O 1
ATOM 1643 N N . ALA B 1 80 ? 4.25 11.969 10.172 1 97.44 80 ALA B N 1
ATOM 1644 C CA . ALA B 1 80 ? 3.641 10.727 10.633 1 97.44 80 ALA B CA 1
ATOM 1645 C C . ALA B 1 80 ? 3.344 9.797 9.461 1 97.44 80 ALA B C 1
ATOM 1647 O O . ALA B 1 80 ? 3.551 8.578 9.555 1 97.44 80 ALA B O 1
ATOM 1648 N N . ALA B 1 81 ? 2.82 10.328 8.391 1 98.19 81 ALA B N 1
ATOM 1649 C CA . ALA B 1 81 ? 2.576 9.539 7.191 1 98.19 81 ALA B CA 1
ATOM 1650 C C . ALA B 1 81 ? 3.875 8.945 6.652 1 98.19 81 ALA B C 1
ATOM 1652 O O . ALA B 1 81 ? 3.904 7.789 6.219 1 98.19 81 ALA B O 1
ATOM 1653 N N . LEU B 1 82 ? 4.914 9.734 6.699 1 98.12 82 LEU B N 1
ATOM 1654 C CA . LEU B 1 82 ? 6.207 9.266 6.211 1 98.12 82 LEU B CA 1
ATOM 1655 C C . LEU B 1 82 ? 6.742 8.141 7.094 1 98.12 82 LEU B C 1
ATOM 1657 O O . LEU B 1 82 ? 7.305 7.164 6.594 1 98.12 82 LEU B O 1
ATOM 1661 N N . TRP B 1 83 ? 6.594 8.273 8.344 1 97.94 83 TRP B N 1
ATOM 1662 C CA . TRP B 1 83 ? 7.023 7.195 9.227 1 97.94 83 TRP B CA 1
ATOM 1663 C C . TRP B 1 83 ? 6.215 5.926 8.977 1 97.94 83 TRP B C 1
ATOM 1665 O O . TRP B 1 83 ? 6.77 4.824 8.945 1 97.94 83 TRP B O 1
ATOM 1675 N N . THR B 1 84 ? 4.891 6.051 8.844 1 97.75 84 THR B N 1
ATOM 1676 C CA . THR B 1 84 ? 4.059 4.895 8.523 1 97.75 84 THR B CA 1
ATOM 1677 C C . THR B 1 84 ? 4.477 4.27 7.199 1 97.75 84 THR B C 1
ATOM 1679 O O . THR B 1 84 ? 4.508 3.047 7.066 1 97.75 84 THR B O 1
ATOM 1682 N N . ASN B 1 85 ? 4.77 5.109 6.242 1 98.44 85 ASN B N 1
ATOM 1683 C CA . ASN B 1 85 ? 5.27 4.676 4.941 1 98.44 85 ASN B CA 1
ATOM 1684 C C . ASN B 1 85 ? 6.57 3.889 5.074 1 98.44 85 ASN B C 1
ATOM 1686 O O . ASN B 1 85 ? 6.742 2.854 4.434 1 98.44 85 ASN B O 1
ATOM 1690 N N . PHE B 1 86 ? 7.488 4.332 5.926 1 98.19 86 PHE B N 1
ATOM 1691 C CA . PHE B 1 86 ? 8.758 3.654 6.145 1 98.19 86 PHE B CA 1
ATOM 1692 C C . PHE B 1 86 ? 8.539 2.264 6.727 1 98.19 86 PHE B C 1
ATOM 1694 O O . PHE B 1 86 ? 9.195 1.303 6.32 1 98.19 86 PHE B O 1
ATOM 1701 N N . ILE B 1 87 ? 7.617 2.193 7.621 1 97.69 87 ILE B N 1
ATOM 1702 C CA . ILE B 1 87 ? 7.305 0.904 8.227 1 97.69 87 ILE B CA 1
ATOM 1703 C C . ILE B 1 87 ? 6.789 -0.059 7.16 1 97.69 87 ILE B C 1
ATOM 1705 O O . ILE B 1 87 ? 7.164 -1.233 7.141 1 97.69 87 ILE B O 1
ATOM 1709 N N . ALA B 1 88 ? 5.98 0.43 6.305 1 97.69 88 ALA B N 1
ATOM 1710 C CA . ALA B 1 88 ? 5.461 -0.393 5.215 1 97.69 88 ALA B CA 1
ATOM 1711 C C . ALA B 1 88 ? 6.586 -0.841 4.285 1 97.69 88 ALA B C 1
ATOM 1713 O O . ALA B 1 88 ? 6.609 -1.991 3.842 1 97.69 88 ALA B O 1
ATOM 1714 N N . LEU B 1 89 ? 7.512 0.038 3.982 1 97.81 89 LEU B N 1
ATOM 1715 C CA . LEU B 1 89 ? 8.672 -0.318 3.17 1 97.81 89 LEU B CA 1
ATOM 1716 C C . LEU B 1 89 ? 9.516 -1.375 3.867 1 97.81 89 LEU B C 1
ATOM 1718 O O . LEU B 1 89 ? 9.992 -2.316 3.227 1 97.81 89 LEU B O 1
ATOM 1722 N N . GLY B 1 90 ? 9.742 -1.187 5.105 1 96.88 90 GLY B N 1
ATOM 1723 C CA . GLY B 1 90 ? 10.445 -2.193 5.883 1 96.88 90 GLY B CA 1
ATOM 1724 C C . GLY B 1 90 ? 9.773 -3.553 5.848 1 96.88 90 GLY B C 1
ATOM 1725 O O . GLY B 1 90 ? 10.445 -4.582 5.734 1 96.88 90 GLY B O 1
ATOM 1726 N N . PHE B 1 91 ? 8.492 -3.537 5.969 1 96 91 PHE B N 1
ATOM 1727 C CA . PHE B 1 91 ? 7.715 -4.77 5.879 1 96 91 PHE B CA 1
ATOM 1728 C C . PHE B 1 91 ? 7.941 -5.453 4.535 1 96 91 PHE B C 1
ATOM 1730 O O . PHE B 1 91 ? 8.203 -6.656 4.484 1 96 91 PHE B O 1
ATOM 1737 N N . LEU B 1 92 ? 7.883 -4.672 3.432 1 94.75 92 LEU B N 1
ATOM 1738 C CA . LEU B 1 92 ? 8.062 -5.242 2.102 1 94.75 92 LEU B CA 1
ATOM 1739 C C . LEU B 1 92 ? 9.461 -5.824 1.945 1 94.75 92 LEU B C 1
ATOM 1741 O O . LEU B 1 92 ? 9.625 -6.914 1.394 1 94.75 92 LEU B O 1
ATOM 1745 N N . ALA B 1 93 ? 10.422 -5.148 2.469 1 93.5 93 ALA B N 1
ATOM 1746 C CA . ALA B 1 93 ? 11.797 -5.637 2.373 1 93.5 93 ALA B CA 1
ATOM 1747 C C . ALA B 1 93 ? 12 -6.883 3.229 1 93.5 93 ALA B C 1
ATOM 1749 O O . ALA B 1 93 ? 12.562 -7.875 2.764 1 93.5 93 ALA B O 1
ATOM 1750 N N . PHE B 1 94 ? 11.453 -6.84 4.426 1 92.44 94 PHE B N 1
ATOM 1751 C CA . PHE B 1 94 ? 11.641 -7.93 5.375 1 92.44 94 PHE B CA 1
ATOM 1752 C C . PHE B 1 94 ? 10.922 -9.188 4.898 1 92.44 94 PHE B C 1
ATOM 1754 O O . PHE B 1 94 ? 11.484 -10.289 4.949 1 92.44 94 PHE B O 1
ATOM 1761 N N . HIS B 1 95 ? 9.734 -9.055 4.441 1 89.19 95 HIS B N 1
ATOM 1762 C CA . HIS B 1 95 ? 9 -10.242 4.023 1 89.19 95 HIS B CA 1
ATOM 1763 C C . HIS B 1 95 ? 9.656 -10.898 2.814 1 89.19 95 HIS B C 1
ATOM 1765 O O . HIS B 1 95 ? 9.602 -12.125 2.664 1 89.19 95 HIS B O 1
ATOM 1771 N N . SER B 1 96 ? 10.273 -10.086 1.971 1 88.31 96 SER B N 1
ATOM 1772 C CA . SER B 1 96 ? 11.008 -10.633 0.834 1 88.31 96 SER B CA 1
ATOM 1773 C C . SER B 1 96 ? 12.164 -11.516 1.295 1 88.31 96 SER B C 1
ATOM 1775 O O . SER B 1 96 ? 12.422 -12.57 0.712 1 88.31 96 SER B O 1
ATOM 1777 N N . ILE B 1 97 ? 12.836 -11.125 2.342 1 88.06 97 ILE B N 1
ATOM 1778 C CA . ILE B 1 97 ? 13.953 -11.891 2.889 1 88.06 97 ILE B CA 1
ATOM 1779 C C . ILE B 1 97 ? 13.445 -13.211 3.467 1 88.06 97 ILE B C 1
ATOM 1781 O O . ILE B 1 97 ? 14.016 -14.266 3.205 1 88.06 97 ILE B O 1
ATOM 1785 N N . VAL B 1 98 ? 12.336 -13.164 4.129 1 86.44 98 VAL B N 1
ATOM 1786 C CA . VAL B 1 98 ? 11.773 -14.336 4.785 1 86.44 98 VAL B CA 1
ATOM 1787 C C . VAL B 1 98 ? 11.273 -15.328 3.732 1 86.44 98 VAL B C 1
ATOM 1789 O O . VAL B 1 98 ? 11.352 -16.547 3.934 1 86.44 98 VAL B O 1
ATOM 1792 N N . CYS B 1 99 ? 10.781 -14.828 2.586 1 85.75 99 CYS B N 1
ATOM 1793 C CA . CYS B 1 99 ? 10.281 -15.68 1.514 1 85.75 99 CYS B CA 1
ATOM 1794 C C . CYS B 1 99 ? 11.43 -16.281 0.714 1 85.75 99 CYS B C 1
ATOM 1796 O O . CYS B 1 99 ? 11.211 -17.156 -0.13 1 85.75 99 CYS B O 1
ATOM 1798 N N . GLY B 1 100 ? 12.695 -15.883 1.006 1 84.38 100 GLY B N 1
ATOM 1799 C CA . GLY B 1 100 ? 13.859 -16.438 0.325 1 84.38 100 GLY B CA 1
ATOM 1800 C C . GLY B 1 100 ? 14.172 -15.734 -0.986 1 84.38 100 GLY B C 1
ATOM 1801 O O . GLY B 1 100 ? 14.164 -16.359 -2.047 1 84.38 100 GLY B O 1
ATOM 1802 N N . ILE B 1 101 ? 14.523 -14.586 -0.904 1 80.25 101 ILE B N 1
ATOM 1803 C CA . ILE B 1 101 ? 14.773 -13.711 -2.047 1 80.25 101 ILE B CA 1
ATOM 1804 C C . ILE B 1 101 ? 15.859 -14.328 -2.938 1 80.25 101 ILE B C 1
ATOM 1806 O O . ILE B 1 101 ? 15.828 -14.164 -4.16 1 80.25 101 ILE B O 1
ATOM 1810 N N . GLN B 1 102 ? 16.719 -15.078 -2.359 1 81.06 102 GLN B N 1
ATOM 1811 C CA . GLN B 1 102 ? 17.812 -15.648 -3.129 1 81.06 102 GLN B CA 1
ATOM 1812 C C . GLN B 1 102 ? 17.312 -16.719 -4.09 1 81.06 102 GLN B C 1
ATOM 1814 O O . GLN B 1 102 ? 18 -17.062 -5.062 1 81.06 102 GLN B O 1
ATOM 1819 N N . TYR B 1 103 ? 16.094 -17.234 -3.863 1 79.19 103 TYR B N 1
ATOM 1820 C CA . TYR B 1 103 ? 15.555 -18.312 -4.695 1 79.19 103 TYR B CA 1
ATOM 1821 C C . TYR B 1 103 ? 14.555 -17.766 -5.707 1 79.19 103 TYR B C 1
ATOM 1823 O O . TYR B 1 103 ? 14.039 -18.516 -6.543 1 79.19 103 TYR B O 1
ATOM 1831 N N . LEU B 1 104 ? 14.312 -16.484 -5.703 1 79 104 LEU B N 1
ATOM 1832 C CA . LEU B 1 104 ? 13.305 -15.898 -6.57 1 79 104 LEU B CA 1
ATOM 1833 C C . LEU B 1 104 ? 13.914 -15.438 -7.883 1 79 104 LEU B C 1
ATOM 1835 O O . LEU B 1 104 ? 15.133 -15.219 -7.965 1 79 104 LEU B O 1
ATOM 1839 N N . PRO B 1 105 ? 13.062 -15.336 -8.867 1 75.38 105 PRO B N 1
ATOM 1840 C CA . PRO B 1 105 ? 13.555 -14.859 -10.164 1 75.38 105 PRO B CA 1
ATOM 1841 C C . PRO B 1 105 ? 14.156 -13.461 -10.086 1 75.38 105 PRO B C 1
ATOM 1843 O O . PRO B 1 105 ? 13.828 -12.695 -9.18 1 75.38 105 PRO B O 1
ATOM 1846 N N . LYS B 1 106 ? 15 -13.102 -11.086 1 78.62 106 LYS B N 1
ATOM 1847 C CA . LYS B 1 106 ? 15.805 -11.883 -11.117 1 78.62 106 LYS B CA 1
ATOM 1848 C C . LYS B 1 106 ? 14.93 -10.641 -10.969 1 78.62 106 LYS B C 1
ATOM 1850 O O . LYS B 1 106 ? 15.25 -9.734 -10.203 1 78.62 106 LYS B O 1
ATOM 1855 N N . PRO B 1 107 ? 13.773 -10.492 -11.586 1 74.81 107 PRO B N 1
ATOM 1856 C CA . PRO B 1 107 ? 12.969 -9.273 -11.438 1 74.81 107 PRO B CA 1
ATOM 1857 C C . PRO B 1 107 ? 12.531 -9.023 -10 1 74.81 107 PRO B C 1
ATOM 1859 O O . PRO B 1 107 ? 12.477 -7.875 -9.555 1 74.81 107 PRO B O 1
ATOM 1862 N N . LEU B 1 108 ? 12.312 -10.055 -9.328 1 80.38 108 LEU B N 1
ATOM 1863 C CA . LEU B 1 108 ? 11.891 -9.922 -7.941 1 80.38 108 LEU B CA 1
ATOM 1864 C C . LEU B 1 108 ? 13.062 -9.508 -7.059 1 80.38 108 LEU B C 1
ATOM 1866 O O . LEU B 1 108 ? 12.891 -8.734 -6.109 1 80.38 108 LEU B O 1
ATOM 1870 N N . ARG B 1 109 ? 14.18 -9.977 -7.449 1 85.12 109 ARG B N 1
ATOM 1871 C CA . ARG B 1 109 ? 15.367 -9.57 -6.699 1 85.12 109 ARG B CA 1
ATOM 1872 C C . ARG B 1 109 ? 15.664 -8.094 -6.902 1 85.12 109 ARG B C 1
ATOM 1874 O O . ARG B 1 109 ? 16.031 -7.387 -5.957 1 85.12 109 ARG B O 1
ATOM 1881 N N . ILE B 1 110 ? 15.484 -7.684 -8.078 1 83.38 110 ILE B N 1
ATOM 1882 C CA . ILE B 1 110 ? 15.672 -6.273 -8.391 1 83.38 110 ILE B CA 1
ATOM 1883 C C . ILE B 1 110 ? 14.672 -5.434 -7.594 1 83.38 110 ILE B C 1
ATOM 1885 O O . ILE B 1 110 ? 15.023 -4.391 -7.047 1 83.38 110 ILE B O 1
ATOM 1889 N N . GLY B 1 111 ? 13.453 -5.926 -7.527 1 87.25 111 GLY B N 1
ATOM 1890 C CA . GLY B 1 111 ? 12.445 -5.238 -6.742 1 87.25 111 GLY B CA 1
ATOM 1891 C C . GLY B 1 111 ? 12.82 -5.105 -5.277 1 87.25 111 GLY B C 1
ATOM 1892 O O . GLY B 1 111 ? 12.609 -4.051 -4.672 1 87.25 111 GLY B O 1
ATOM 1893 N N . PHE B 1 112 ? 13.398 -6.086 -4.77 1 89.69 112 PHE B N 1
ATOM 1894 C CA . PHE B 1 112 ? 13.852 -6.066 -3.381 1 89.69 112 PHE B CA 1
ATOM 1895 C C . PHE B 1 112 ? 14.922 -5 -3.172 1 89.69 112 PHE B C 1
ATOM 1897 O O . PHE B 1 112 ? 14.859 -4.238 -2.203 1 89.69 112 PHE B O 1
ATOM 1904 N N . TYR B 1 113 ? 15.836 -4.941 -4.066 1 91.62 113 TYR B N 1
ATOM 1905 C CA . TYR B 1 113 ? 16.922 -3.982 -3.922 1 91.62 113 TYR B CA 1
ATOM 1906 C C . TYR B 1 113 ? 16.406 -2.553 -4.039 1 91.62 113 TYR B C 1
ATOM 1908 O O . TYR B 1 113 ? 16.844 -1.67 -3.289 1 91.62 113 TYR B O 1
ATOM 1916 N N . PHE B 1 114 ? 15.523 -2.336 -4.926 1 94.19 114 PHE B N 1
ATOM 1917 C CA . PHE B 1 114 ? 14.938 -1.009 -5.082 1 94.19 114 PHE B CA 1
ATOM 1918 C C . PHE B 1 114 ? 14.156 -0.61 -3.834 1 94.19 114 PHE B C 1
ATOM 1920 O O . PHE B 1 114 ? 14.273 0.521 -3.359 1 94.19 114 PHE B O 1
ATOM 1927 N N . THR B 1 115 ? 13.414 -1.555 -3.336 1 96.19 115 THR B N 1
ATOM 1928 C CA . THR B 1 115 ? 12.641 -1.29 -2.131 1 96.19 115 THR B CA 1
ATOM 1929 C C . THR B 1 115 ? 13.555 -0.989 -0.949 1 96.19 115 THR B C 1
ATOM 1931 O O . THR B 1 115 ? 13.328 -0.035 -0.204 1 96.19 115 THR B O 1
ATOM 1934 N N . SER B 1 116 ? 14.578 -1.73 -0.807 1 96.31 116 SER B N 1
ATOM 1935 C CA . SER B 1 116 ? 15.531 -1.543 0.288 1 96.31 116 SER B CA 1
ATOM 1936 C C . SER B 1 116 ? 16.25 -0.206 0.168 1 96.31 116 SER B C 1
ATOM 1938 O O . SER B 1 116 ? 16.406 0.516 1.156 1 96.31 116 SER B O 1
ATOM 1940 N N . ALA B 1 117 ? 16.688 0.053 -1.048 1 97.12 117 ALA B N 1
ATOM 1941 C CA . ALA B 1 117 ? 17.375 1.325 -1.275 1 97.12 117 ALA B CA 1
ATOM 1942 C C . ALA B 1 117 ? 16.453 2.502 -0.946 1 97.12 117 ALA B C 1
ATOM 1944 O O . ALA B 1 117 ? 16.891 3.465 -0.302 1 97.12 117 ALA B O 1
ATOM 1945 N N . PHE B 1 118 ? 15.227 2.424 -1.37 1 98.19 118 PHE B N 1
ATOM 1946 C CA . PHE B 1 118 ? 14.297 3.508 -1.089 1 98.19 118 PHE B CA 1
ATOM 1947 C C . PHE B 1 118 ? 13.992 3.59 0.402 1 98.19 118 PHE B C 1
ATOM 1949 O O . PHE B 1 118 ? 13.836 4.684 0.951 1 98.19 118 PHE B O 1
ATOM 1956 N N . ALA B 1 119 ? 13.875 2.438 1.077 1 97.75 119 ALA B N 1
ATOM 1957 C CA . ALA B 1 119 ? 13.664 2.439 2.521 1 97.75 119 ALA B CA 1
ATOM 1958 C C . ALA B 1 119 ? 14.797 3.16 3.244 1 97.75 119 ALA B C 1
ATOM 1960 O O . ALA B 1 119 ? 14.555 3.936 4.172 1 97.75 119 ALA B O 1
ATOM 1961 N N . VAL B 1 120 ? 15.977 2.928 2.816 1 97.31 120 VAL B N 1
ATOM 1962 C CA . VAL B 1 120 ? 17.141 3.578 3.422 1 97.31 120 VAL B CA 1
ATOM 1963 C C . VAL B 1 120 ? 17.078 5.082 3.17 1 97.31 120 VAL B C 1
ATOM 1965 O O . VAL B 1 120 ? 17.25 5.883 4.094 1 97.31 120 VAL B O 1
ATOM 1968 N N . CYS B 1 121 ? 16.812 5.449 1.929 1 97.5 121 CYS B N 1
ATOM 1969 C CA . CYS B 1 121 ? 16.656 6.859 1.593 1 97.5 121 CYS B CA 1
ATOM 1970 C C . CYS B 1 121 ? 15.57 7.508 2.447 1 97.5 121 CYS B C 1
ATOM 1972 O O . CYS B 1 121 ? 15.742 8.625 2.93 1 97.5 121 CYS B O 1
ATOM 1974 N N . HIS B 1 122 ? 14.508 6.793 2.561 1 98.06 122 HIS B N 1
ATOM 1975 C CA . HIS B 1 122 ? 13.359 7.25 3.34 1 98.06 122 HIS B CA 1
ATOM 1976 C C . HIS B 1 122 ? 13.75 7.484 4.797 1 98.06 122 HIS B C 1
ATOM 1978 O O . HIS B 1 122 ? 13.461 8.547 5.359 1 98.06 122 HIS B O 1
ATOM 1984 N N . LEU B 1 123 ? 14.445 6.578 5.352 1 97.5 123 LEU B N 1
ATOM 1985 C CA . LEU B 1 123 ? 14.875 6.688 6.738 1 97.5 123 LEU B CA 1
ATOM 1986 C C . LEU B 1 123 ? 15.867 7.836 6.91 1 97.5 123 LEU B C 1
ATOM 1988 O O . LEU B 1 123 ? 15.766 8.609 7.863 1 97.5 123 LEU B O 1
ATOM 1992 N N . LEU B 1 124 ? 16.766 7.953 6.004 1 96.81 124 LEU B N 1
ATOM 1993 C CA . LEU B 1 124 ? 17.75 9.031 6.059 1 96.81 124 LEU B CA 1
ATOM 1994 C C . LEU B 1 124 ? 17.062 10.391 6.02 1 96.81 124 LEU B C 1
ATOM 1996 O O . LEU B 1 124 ? 17.422 11.297 6.773 1 96.81 124 LEU B O 1
ATOM 2000 N N . PHE B 1 125 ? 16.094 10.484 5.176 1 97.38 125 PHE B N 1
ATOM 2001 C CA . PHE B 1 125 ? 15.352 11.742 5.078 1 97.38 125 PHE B CA 1
ATOM 2002 C C . PHE B 1 125 ? 14.641 12.055 6.391 1 97.38 125 PHE B C 1
ATOM 2004 O O . PHE B 1 125 ? 14.719 13.172 6.895 1 97.38 125 PHE B O 1
ATOM 2011 N N . LEU B 1 126 ? 14.031 11.047 7 1 96.5 126 LEU B N 1
ATOM 2012 C CA . LEU B 1 126 ? 13.258 11.219 8.219 1 96.5 126 LEU B CA 1
ATOM 2013 C C . LEU B 1 126 ? 14.156 11.617 9.383 1 96.5 126 LEU B C 1
ATOM 2015 O O . LEU B 1 126 ? 13.781 12.453 10.211 1 96.5 126 LEU B O 1
ATOM 2019 N N . VAL B 1 127 ? 15.297 11.102 9.43 1 95.19 127 VAL B N 1
ATOM 2020 C CA . VAL B 1 127 ? 16.125 11.305 10.609 1 95.19 127 VAL B CA 1
ATOM 2021 C C . VAL B 1 127 ? 16.984 12.562 10.422 1 95.19 127 VAL B C 1
ATOM 2023 O O . VAL B 1 127 ? 17.469 13.141 11.398 1 95.19 127 VAL B O 1
ATOM 2026 N N . THR B 1 128 ? 17.141 13.039 9.211 1 90.5 128 THR B N 1
ATOM 2027 C CA . THR B 1 128 ? 18.062 14.148 8.992 1 90.5 128 THR B CA 1
ATOM 2028 C C . THR B 1 128 ? 17.297 15.43 8.664 1 90.5 128 THR B C 1
ATOM 2030 O O . THR B 1 128 ? 17.844 16.531 8.742 1 90.5 128 THR B O 1
ATOM 2033 N N . TYR B 1 129 ? 16.109 15.211 8.32 1 88 129 TYR B N 1
ATOM 2034 C CA . TYR B 1 129 ? 15.367 16.406 7.914 1 88 129 TYR B CA 1
ATOM 2035 C C . TYR B 1 129 ? 15.32 17.422 9.039 1 88 129 TYR B C 1
ATOM 2037 O O . TYR B 1 129 ? 14.969 17.094 10.172 1 88 129 TYR B O 1
ATOM 2045 N N . GLY B 1 130 ? 15.57 18.656 8.719 1 76.94 130 GLY B N 1
ATOM 2046 C CA . GLY B 1 130 ? 15.539 19.766 9.641 1 76.94 130 GLY B CA 1
ATOM 2047 C C . GLY B 1 130 ? 16.781 19.875 10.5 1 76.94 130 GLY B C 1
ATOM 2048 O O . GLY B 1 130 ? 16.891 20.766 11.352 1 76.94 130 GLY B O 1
ATOM 2049 N N . LYS B 1 131 ? 17.641 18.984 10.453 1 79.5 131 LYS B N 1
ATOM 2050 C CA . LYS B 1 131 ? 18.844 19.031 11.305 1 79.5 131 LYS B CA 1
ATOM 2051 C C . LYS B 1 131 ? 19.969 19.812 10.641 1 79.5 131 LYS B C 1
ATOM 2053 O O . LYS B 1 131 ? 20.938 20.172 11.297 1 79.5 131 LYS B O 1
ATOM 2058 N N . PHE B 1 132 ? 19.828 19.984 9.414 1 62.06 132 PHE B N 1
ATOM 2059 C CA . PHE B 1 132 ? 20.875 20.797 8.805 1 62.06 132 PHE B CA 1
ATOM 2060 C C . PHE B 1 132 ? 20.297 22.094 8.242 1 62.06 132 PHE B C 1
ATOM 2062 O O . PHE B 1 132 ? 19.125 22.141 7.848 1 62.06 132 PHE B O 1
#

Organism: NCBI:txid2484979

Foldseek 3Di:
DDDDPLLVVLLVLLQVQLVLLVVQLVVLVVQLVVVPDDDPVVSVVSNVVSNVRSVLRNCLSVLLNVCCVVPNCPDPVSLVVLVVSLVVLVVVLVVCVVVPVVPDDPSSVVNNVSSVVSSVSSVCCSVCPPVD/DDDDPLLVVLLVLLQVQLVLLVVQLVVLVVQLVVVPDDDPVVSVVSNVVSNVRSVLRNCLSVLLNVCCVVPNCPDPVSLVVLVVSLVVLVVVLVVCVVVPVVPDDPSSVVNNVSSVVSSVSSVCCSVCPPVD

pLDDT: mean 90.3, std 8.8, range [54.91, 98.56]